Protein AF-A0A6A8ESD0-F1 (afdb_monomer)

Mean predicted aligned error: 12.16 Å

Organism: Klebsiella pneumoniae (NCBI:txid573)

pLDDT: mean 81.63, std 13.53, range [35.19, 96.75]

Solvent-accessible surface area (backbone atoms only — not comparable to full-atom values): 13652 Å² total; per-residue (Å²): 136,93,76,79,90,69,76,84,66,93,58,65,85,80,51,75,24,47,31,77,58,86,88,61,85,64,68,90,46,51,87,53,40,76,36,79,40,58,65,65,46,35,64,79,30,41,70,60,52,51,53,51,52,48,32,46,75,69,64,74,42,58,69,70,59,50,53,51,59,54,64,68,46,97,67,64,46,66,62,44,48,19,52,49,38,52,47,44,51,53,50,29,54,50,50,52,47,51,72,73,33,63,67,61,39,50,52,36,51,52,56,48,49,53,53,53,35,48,50,48,42,39,36,57,70,38,56,67,70,86,50,52,87,86,66,100,47,70,71,68,46,52,55,51,49,51,51,48,49,51,53,43,50,50,50,33,51,51,38,47,54,51,49,51,53,50,53,52,51,41,49,75,72,66,53,89,77,57,68,72,60,62,72,67,63,65,47,54,73,56,90,90,56,85,80,73,83,88,81,80,86,78,69,55,69,58,47,75,72,72,44,78,78,82,80,79,78,82,79,83,72,84,83,126

InterPro domains:
  IPR002513 Tn3 transposase DDE domain [PF01526] (1-199)

Radius of gyration: 25.75 Å; Cα contacts (8 Å, |Δi|>4): 126; chains: 1; bounding box: 69×48×72 Å

Structure (mmCIF, N/CA/C/O backbone):
data_AF-A0A6A8ESD0-F1
#
_entry.id   AF-A0A6A8ESD0-F1
#
loop_
_atom_site.group_PDB
_atom_site.id
_atom_site.type_symbol
_atom_site.label_atom_id
_atom_site.label_alt_id
_atom_site.label_comp_id
_atom_site.label_asym_id
_atom_site.label_entity_id
_atom_site.label_seq_id
_atom_site.pdbx_PDB_ins_code
_atom_site.Cartn_x
_atom_site.Cartn_y
_atom_site.Cartn_z
_atom_site.occupancy
_atom_site.B_iso_or_equiv
_atom_site.auth_seq_id
_atom_site.auth_comp_id
_atom_site.auth_asym_id
_atom_site.auth_atom_id
_atom_site.pdbx_PDB_model_num
ATOM 1 N N . LEU A 1 1 ? 16.640 -5.866 -3.169 1.00 57.31 1 LEU A N 1
ATOM 2 C CA . LEU A 1 1 ? 16.089 -5.396 -1.874 1.00 57.31 1 LEU A CA 1
ATOM 3 C C . LEU A 1 1 ? 14.875 -6.212 -1.406 1.00 57.31 1 LEU A C 1
ATOM 5 O O . LEU A 1 1 ? 14.426 -5.968 -0.303 1.00 57.31 1 LEU A O 1
ATOM 9 N N . GLY A 1 2 ? 14.368 -7.188 -2.176 1.00 56.72 2 GLY A N 1
ATOM 10 C CA . GLY A 1 2 ? 13.305 -8.107 -1.726 1.00 56.72 2 GLY A CA 1
ATOM 11 C C . GLY A 1 2 ? 11.898 -7.500 -1.646 1.00 56.72 2 GLY A C 1
ATOM 12 O O . GLY A 1 2 ? 10.926 -8.236 -1.566 1.00 56.72 2 GLY A O 1
ATOM 13 N N . TYR A 1 3 ? 11.775 -6.175 -1.709 1.00 58.84 3 TYR A N 1
ATOM 14 C CA . TYR A 1 3 ? 10.493 -5.479 -1.695 1.00 58.84 3 TYR A CA 1
ATOM 15 C C . TYR A 1 3 ? 9.900 -5.372 -3.104 1.00 58.84 3 TYR A C 1
ATOM 17 O O . TYR A 1 3 ? 10.573 -4.908 -4.025 1.00 58.84 3 TYR A O 1
ATOM 25 N N . GLN A 1 4 ? 8.628 -5.747 -3.248 1.00 65.06 4 GLN A N 1
ATOM 26 C CA . GLN A 1 4 ? 7.837 -5.546 -4.460 1.00 65.06 4 GLN A CA 1
ATOM 27 C C . GLN A 1 4 ? 6.851 -4.397 -4.236 1.00 65.06 4 GLN A C 1
ATOM 29 O O . GLN A 1 4 ? 5.899 -4.510 -3.462 1.00 65.06 4 GLN A O 1
ATOM 34 N N . PHE A 1 5 ? 7.081 -3.273 -4.911 1.00 63.56 5 PHE A N 1
ATOM 35 C CA . PHE A 1 5 ? 6.170 -2.134 -4.867 1.00 63.56 5 PHE A CA 1
ATOM 36 C C . PHE A 1 5 ? 4.935 -2.423 -5.731 1.00 63.56 5 PHE A C 1
ATOM 38 O O . PHE A 1 5 ? 5.079 -2.712 -6.914 1.00 63.56 5 PHE A O 1
ATOM 45 N N . SER A 1 6 ? 3.739 -2.367 -5.135 1.00 69.00 6 SER A N 1
ATOM 46 C CA . SER A 1 6 ? 2.480 -2.766 -5.788 1.00 69.00 6 SER A CA 1
ATOM 47 C C . SER A 1 6 ? 1.379 -1.702 -5.597 1.00 69.00 6 SER A C 1
ATOM 49 O O . SER A 1 6 ? 0.464 -1.911 -4.800 1.00 69.00 6 SER A O 1
ATOM 51 N N . PRO A 1 7 ? 1.482 -0.522 -6.239 1.00 68.00 7 PRO A N 1
ATOM 52 C CA . PRO A 1 7 ? 0.574 0.608 -6.011 1.00 68.00 7 PRO A CA 1
ATOM 53 C C . PRO A 1 7 ? -0.749 0.467 -6.776 1.00 68.00 7 PRO A C 1
ATOM 55 O O . PRO A 1 7 ? -0.740 0.088 -7.938 1.00 68.00 7 PRO A O 1
ATOM 58 N N . ARG A 1 8 ? -1.892 0.881 -6.209 1.00 70.19 8 ARG A N 1
ATOM 59 C CA . ARG A 1 8 ? -3.124 0.998 -7.016 1.00 70.19 8 ARG A CA 1
ATOM 60 C C . ARG A 1 8 ? -2.903 1.999 -8.151 1.00 70.19 8 ARG A C 1
ATOM 62 O O . ARG A 1 8 ? -2.553 3.153 -7.910 1.00 70.19 8 ARG A O 1
ATOM 69 N N . LEU A 1 9 ? -3.179 1.572 -9.377 1.00 67.44 9 LEU A N 1
ATOM 70 C CA . LEU A 1 9 ? -3.207 2.453 -10.535 1.00 67.44 9 LEU A CA 1
ATOM 71 C C . LEU A 1 9 ? -4.584 3.107 -10.622 1.00 67.44 9 LEU A C 1
ATOM 73 O O . LEU A 1 9 ? -5.590 2.421 -10.780 1.00 67.44 9 LEU A O 1
ATOM 77 N N . ALA A 1 10 ? -4.629 4.433 -10.485 1.00 58.28 10 ALA A N 1
ATOM 78 C CA . ALA A 1 10 ? -5.855 5.202 -10.703 1.00 58.28 10 ALA A CA 1
ATOM 79 C C . ALA A 1 10 ? -6.304 5.145 -12.174 1.00 58.28 10 ALA A C 1
ATOM 81 O O . ALA A 1 10 ? -7.498 5.173 -12.447 1.00 58.28 10 ALA A O 1
ATOM 82 N N . ASP A 1 11 ? -5.345 5.006 -13.095 1.00 65.06 11 ASP A N 1
ATOM 83 C CA . ASP A 1 11 ? -5.580 4.895 -14.531 1.00 65.06 11 ASP A CA 1
ATOM 84 C C . ASP A 1 11 ? -4.667 3.817 -15.142 1.00 65.06 11 ASP A C 1
ATOM 86 O O . ASP A 1 11 ? -3.570 4.070 -15.654 1.00 65.06 11 ASP A O 1
ATOM 90 N N . ALA A 1 12 ? -5.093 2.560 -15.010 1.00 65.19 12 ALA A N 1
ATOM 91 C CA . ALA A 1 12 ? -4.411 1.439 -15.652 1.00 65.19 12 ALA A CA 1
ATOM 92 C C . ALA A 1 12 ? -4.576 1.474 -17.185 1.00 65.19 12 ALA A C 1
ATOM 94 O O . ALA A 1 12 ? -3.690 1.003 -17.893 1.00 65.19 12 ALA A O 1
ATOM 95 N N . GLY A 1 13 ? -5.660 2.074 -17.695 1.00 66.25 13 GLY A N 1
ATOM 96 C CA . GLY A 1 13 ? -5.972 2.141 -19.126 1.00 66.25 13 GLY A CA 1
ATOM 97 C C . GLY A 1 13 ? -5.061 3.086 -19.912 1.00 66.25 13 GLY A C 1
ATOM 98 O O . GLY A 1 13 ? -4.708 2.788 -21.049 1.00 66.25 13 GLY A O 1
ATOM 99 N N . ALA A 1 14 ? -4.606 4.183 -19.301 1.00 73.00 14 ALA A N 1
ATOM 100 C CA . ALA A 1 14 ? -3.629 5.094 -19.906 1.00 73.00 14 ALA A CA 1
ATOM 101 C C . ALA A 1 14 ? -2.164 4.640 -19.741 1.00 73.00 14 ALA A C 1
ATOM 103 O O . ALA A 1 14 ? -1.236 5.335 -20.170 1.00 73.00 14 ALA A O 1
ATOM 104 N N . SER A 1 15 ? -1.913 3.500 -19.089 1.00 79.12 15 SER A N 1
ATOM 105 C CA . SER A 1 15 ? -0.551 3.049 -18.809 1.00 79.12 15 SER A CA 1
ATOM 106 C C . SER A 1 15 ? 0.121 2.426 -20.036 1.00 79.1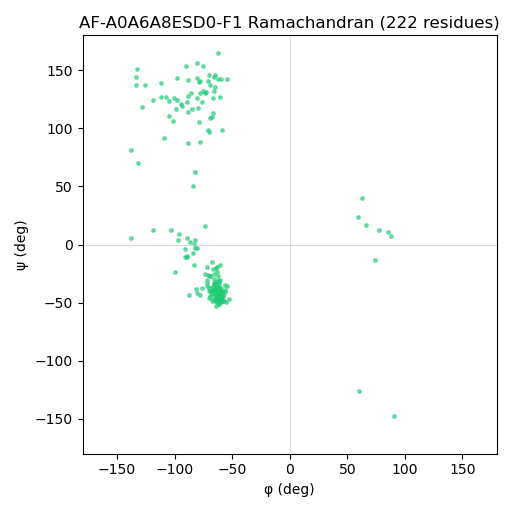2 15 SER A C 1
ATOM 108 O O . SER A 1 15 ? -0.408 1.530 -20.679 1.00 79.12 15 SER A O 1
ATOM 110 N N . VAL A 1 16 ? 1.340 2.884 -20.331 1.00 83.44 16 VAL A N 1
ATOM 111 C CA . VAL A 1 16 ? 2.160 2.366 -21.437 1.00 83.44 16 VAL A CA 1
ATOM 112 C C . VAL A 1 16 ? 2.870 1.073 -21.031 1.00 83.44 16 VAL A C 1
ATOM 114 O O . VAL A 1 16 ? 3.616 1.071 -20.043 1.00 83.44 16 VAL A O 1
ATOM 117 N N . PHE A 1 17 ? 2.688 0.021 -21.831 1.00 89.62 17 PHE A N 1
ATOM 118 C CA . PHE A 1 17 ? 3.466 -1.218 -2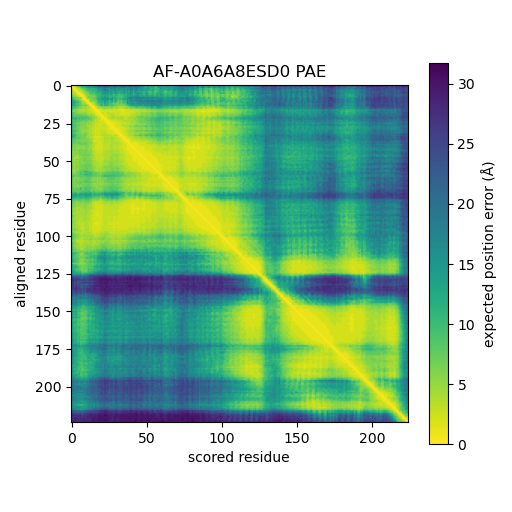1.775 1.00 89.62 17 PHE A CA 1
ATOM 119 C C . PHE A 1 17 ? 4.706 -1.093 -22.661 1.00 89.62 17 PHE A C 1
ATOM 121 O O . PHE A 1 17 ? 4.651 -0.491 -23.738 1.00 89.62 17 PHE A O 1
ATOM 128 N N . TRP A 1 18 ? 5.828 -1.640 -22.197 1.00 92.06 18 TRP A N 1
ATOM 129 C CA . TRP A 1 18 ? 7.123 -1.503 -22.855 1.00 92.06 18 TRP A CA 1
ATOM 130 C C . TRP A 1 18 ? 7.589 -2.839 -23.422 1.00 92.06 18 TRP A C 1
ATOM 132 O O . TRP A 1 18 ? 7.664 -3.833 -22.702 1.00 92.06 18 TRP A O 1
ATOM 142 N N . ARG A 1 19 ? 7.934 -2.845 -24.708 1.00 91.31 19 ARG A N 1
ATOM 143 C CA . ARG A 1 19 ? 8.512 -3.991 -25.410 1.00 91.31 19 ARG A CA 1
ATOM 144 C C . ARG A 1 19 ? 9.999 -4.120 -25.090 1.00 91.31 19 ARG A C 1
ATOM 146 O O . ARG A 1 19 ? 10.705 -3.110 -25.015 1.00 91.31 19 ARG A O 1
ATOM 153 N N . MET A 1 20 ? 10.457 -5.355 -24.903 1.00 88.06 20 MET A N 1
ATOM 154 C CA . MET A 1 20 ? 11.876 -5.697 -24.720 1.00 88.06 20 MET A CA 1
ATOM 155 C C . MET A 1 20 ? 12.565 -5.936 -26.059 1.00 88.06 20 MET A C 1
ATOM 157 O O . MET A 1 20 ? 13.667 -5.454 -26.293 1.00 88.06 20 MET A O 1
ATOM 161 N N . ASP A 1 21 ? 11.877 -6.665 -26.929 1.00 86.44 21 ASP A N 1
ATOM 162 C CA . ASP A 1 21 ? 12.230 -6.867 -28.325 1.00 86.44 21 ASP A CA 1
ATOM 163 C C . ASP A 1 21 ? 11.255 -6.081 -29.209 1.00 86.44 21 ASP A C 1
ATOM 165 O O . ASP A 1 21 ? 10.034 -6.186 -29.046 1.00 86.44 21 ASP A O 1
ATOM 169 N N . HIS A 1 22 ? 11.803 -5.260 -30.100 1.00 80.75 22 HIS A N 1
ATOM 170 C CA . HIS A 1 22 ? 11.038 -4.459 -31.044 1.00 80.75 22 HIS A CA 1
ATOM 171 C C . HIS A 1 22 ? 10.385 -5.321 -32.125 1.00 80.75 22 HIS A C 1
ATOM 173 O O . HIS A 1 22 ? 9.231 -5.074 -32.470 1.00 80.75 22 HIS A O 1
ATOM 179 N N . ASP A 1 23 ? 11.103 -6.327 -32.617 1.00 86.88 23 ASP A N 1
ATOM 180 C CA . ASP A 1 23 ? 10.733 -7.077 -33.817 1.00 86.88 23 ASP A CA 1
ATOM 181 C C . ASP A 1 23 ? 9.867 -8.302 -33.489 1.00 86.88 23 ASP A C 1
ATOM 183 O O . ASP A 1 23 ? 9.272 -8.911 -34.377 1.00 86.88 23 ASP A O 1
ATOM 187 N N . ALA A 1 24 ? 9.747 -8.643 -32.204 1.00 89.19 24 ALA A N 1
ATOM 188 C CA . ALA A 1 24 ? 8.887 -9.723 -31.745 1.00 89.19 24 ALA A CA 1
ATOM 189 C C . ALA A 1 24 ? 7.391 -9.382 -31.876 1.00 89.19 24 ALA A C 1
ATOM 191 O O . ALA A 1 24 ? 6.950 -8.245 -31.662 1.00 89.19 24 ALA A O 1
ATOM 192 N N . ASP A 1 25 ? 6.587 -10.403 -32.164 1.00 89.62 25 ASP A N 1
ATOM 193 C CA . ASP A 1 25 ? 5.130 -10.335 -32.102 1.00 89.62 25 ASP A CA 1
ATOM 194 C C . ASP A 1 25 ? 4.646 -10.709 -30.690 1.00 89.62 25 ASP A C 1
ATOM 196 O O . ASP A 1 25 ? 4.942 -11.794 -30.193 1.00 89.62 25 ASP A O 1
ATOM 200 N N . TYR A 1 26 ? 3.908 -9.806 -30.035 1.00 87.88 26 TYR A N 1
ATOM 201 C CA . TYR A 1 26 ? 3.336 -10.012 -28.696 1.00 87.88 26 TYR A CA 1
ATOM 202 C C . TYR A 1 26 ? 1.830 -10.329 -28.777 1.00 87.88 26 TYR A C 1
ATOM 204 O O . TYR A 1 26 ? 1.120 -10.283 -27.767 1.00 87.88 26 TYR A O 1
ATOM 212 N N . GLY A 1 27 ? 1.321 -10.632 -29.976 1.00 90.81 27 GLY A N 1
ATOM 213 C CA . GLY A 1 27 ? -0.062 -11.009 -30.234 1.00 90.81 27 GLY A CA 1
ATOM 214 C C . GLY A 1 27 ? -1.049 -9.918 -29.822 1.00 90.81 27 GLY A C 1
ATOM 215 O O . GLY A 1 27 ? -0.924 -8.755 -30.204 1.00 90.81 27 GLY A O 1
ATOM 216 N N . VAL A 1 28 ? -2.027 -10.286 -28.993 1.00 88.75 28 VAL A N 1
ATOM 217 C CA . VAL A 1 28 ? -3.085 -9.376 -28.514 1.00 88.75 28 VAL A CA 1
ATOM 218 C C . VAL A 1 28 ? -2.555 -8.173 -27.722 1.00 88.75 28 VAL A C 1
ATOM 220 O O . VAL A 1 28 ? -3.260 -7.182 -27.561 1.00 88.75 28 VAL A O 1
ATOM 223 N N . LEU A 1 29 ? -1.312 -8.230 -27.232 1.00 87.44 29 LEU A N 1
ATOM 224 C CA . LEU A 1 29 ? -0.699 -7.143 -26.468 1.00 87.44 29 LEU A CA 1
ATOM 225 C C . LEU A 1 29 ? -0.072 -6.060 -27.360 1.00 87.44 29 LEU A C 1
ATOM 227 O O . LEU A 1 29 ? 0.346 -5.022 -26.845 1.00 87.44 29 LEU A O 1
ATOM 231 N N . ASN A 1 30 ? -0.011 -6.262 -28.680 1.00 88.12 30 ASN A N 1
ATOM 232 C CA . ASN A 1 30 ? 0.597 -5.307 -29.609 1.00 88.12 30 ASN A CA 1
ATOM 233 C C . ASN A 1 30 ? -0.030 -3.906 -29.516 1.00 88.12 30 ASN A C 1
ATOM 235 O O . ASN A 1 30 ? 0.698 -2.914 -29.515 1.00 88.12 30 ASN A O 1
ATOM 239 N N . ASP A 1 31 ? -1.349 -3.822 -29.337 1.00 86.44 31 ASP A N 1
ATOM 240 C CA . ASP A 1 31 ? -2.084 -2.549 -29.309 1.00 86.44 31 ASP A CA 1
ATOM 241 C C . ASP A 1 31 ? -1.809 -1.706 -28.048 1.00 86.44 31 ASP A C 1
ATOM 243 O O . ASP A 1 31 ? -1.923 -0.468 -28.061 1.00 86.44 31 ASP A O 1
ATOM 247 N N . ILE A 1 32 ? -1.428 -2.368 -26.950 1.00 85.88 32 ILE A N 1
ATOM 248 C CA . ILE A 1 32 ? -1.146 -1.736 -25.652 1.00 85.88 32 ILE A CA 1
ATOM 249 C C . ILE A 1 32 ? 0.361 -1.544 -25.405 1.00 85.88 32 ILE A C 1
ATOM 251 O O . ILE A 1 32 ? 0.765 -0.634 -24.672 1.00 85.88 32 ILE A O 1
ATOM 255 N N . ALA A 1 33 ? 1.211 -2.344 -26.057 1.00 88.38 33 ALA A N 1
ATOM 256 C CA . ALA A 1 33 ? 2.672 -2.317 -25.961 1.00 88.38 33 ALA A CA 1
ATOM 257 C C . ALA A 1 33 ? 3.311 -1.250 -26.864 1.00 88.38 33 ALA A C 1
ATOM 259 O O . ALA A 1 33 ? 4.087 -1.545 -27.770 1.00 88.38 33 ALA A O 1
ATOM 260 N N . ARG A 1 34 ? 2.982 0.018 -26.592 1.00 86.19 34 ARG A N 1
ATOM 261 C CA . ARG A 1 34 ? 3.404 1.183 -27.395 1.00 86.19 34 ARG A CA 1
ATOM 262 C C . ARG A 1 34 ? 4.806 1.705 -27.063 1.00 86.19 34 ARG A C 1
ATOM 264 O O . ARG A 1 34 ? 5.364 2.489 -27.824 1.00 86.19 34 ARG A O 1
ATOM 271 N N . GLY A 1 35 ? 5.355 1.339 -25.905 1.00 88.75 35 GLY A N 1
ATOM 272 C CA . GLY A 1 35 ? 6.679 1.768 -25.459 1.00 88.75 35 GLY A CA 1
ATOM 273 C C . GLY A 1 35 ? 7.786 0.816 -25.909 1.00 88.75 35 GLY A C 1
ATOM 274 O O . GLY A 1 35 ? 7.560 -0.381 -26.065 1.00 88.75 35 GLY A O 1
ATOM 275 N N . GLN A 1 36 ? 9.007 1.333 -26.040 1.00 89.06 36 GLN A N 1
ATOM 276 C CA . GLN A 1 36 ? 10.208 0.537 -26.315 1.00 89.06 36 GLN A CA 1
ATOM 277 C C . GLN A 1 36 ? 11.213 0.696 -25.175 1.00 89.06 36 GLN A C 1
ATOM 279 O O . GLN A 1 36 ? 11.574 1.820 -24.812 1.00 89.06 36 GLN A O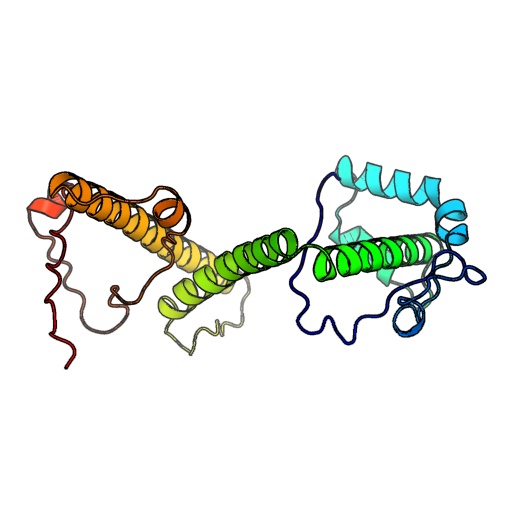 1
ATOM 284 N N . SER A 1 37 ? 11.623 -0.421 -24.581 1.00 90.06 37 SER A N 1
ATOM 285 C CA . SER A 1 37 ? 12.707 -0.451 -23.599 1.00 90.06 37 SER A CA 1
ATOM 286 C C . SER A 1 37 ? 14.007 -0.868 -24.277 1.00 90.06 37 SER A C 1
ATOM 288 O O . SER A 1 37 ? 13.996 -1.685 -25.192 1.00 90.06 37 SER A O 1
ATOM 290 N N . ASP A 1 38 ? 15.127 -0.285 -23.850 1.00 91.12 38 ASP A N 1
ATOM 291 C CA . ASP A 1 38 ? 16.448 -0.627 -24.386 1.00 91.12 38 ASP A CA 1
ATOM 292 C C . ASP A 1 38 ? 17.272 -1.391 -23.339 1.00 91.12 38 ASP A C 1
ATOM 294 O O . ASP A 1 38 ? 17.975 -0.770 -22.528 1.00 91.12 38 ASP A O 1
ATOM 298 N N . PRO A 1 39 ? 17.222 -2.736 -23.331 1.00 89.56 39 PRO A N 1
ATOM 299 C CA . PRO A 1 39 ? 17.931 -3.535 -22.336 1.00 89.56 39 PRO A CA 1
ATOM 300 C C . PRO A 1 39 ? 19.452 -3.372 -22.415 1.00 89.56 39 PRO A C 1
ATOM 302 O O . PRO A 1 39 ? 20.144 -3.605 -21.423 1.00 89.56 39 PRO A O 1
ATOM 305 N N . ARG A 1 40 ? 20.001 -2.897 -23.541 1.00 93.06 40 ARG A N 1
ATOM 306 C CA . ARG A 1 40 ? 21.447 -2.664 -23.682 1.00 93.06 40 ARG A CA 1
ATOM 307 C C . ARG A 1 40 ? 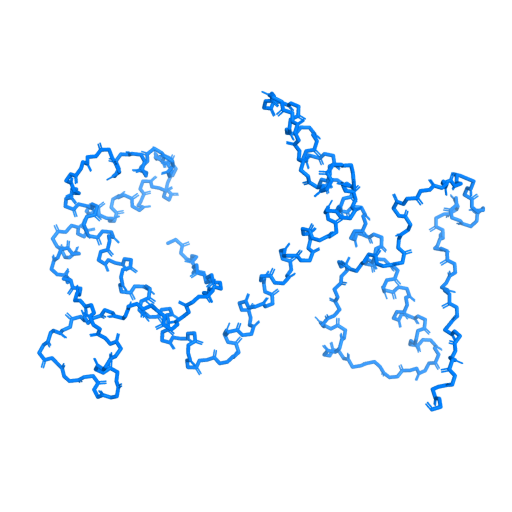21.955 -1.625 -22.688 1.00 93.06 40 ARG A C 1
ATOM 309 O O . ARG A 1 40 ? 23.056 -1.776 -22.170 1.00 93.06 40 ARG A O 1
ATOM 316 N N . LYS A 1 41 ? 21.150 -0.610 -22.356 1.00 92.94 41 LYS A N 1
ATOM 317 C CA . LYS A 1 41 ? 21.517 0.397 -21.343 1.00 92.94 41 LYS A CA 1
ATOM 318 C C . LYS A 1 41 ? 21.652 -0.213 -19.950 1.00 92.94 41 LYS A C 1
ATOM 320 O O . LYS A 1 41 ? 22.502 0.223 -19.182 1.00 92.94 41 LYS A O 1
ATOM 325 N N . ILE A 1 42 ? 20.843 -1.229 -19.647 1.00 94.00 42 ILE A N 1
ATOM 326 C CA . ILE A 1 42 ? 20.914 -1.981 -18.390 1.00 94.00 42 ILE A CA 1
ATOM 327 C C . ILE A 1 42 ? 22.220 -2.769 -18.349 1.00 94.00 42 ILE A C 1
ATOM 329 O O . ILE A 1 42 ? 22.959 -2.667 -17.376 1.00 94.00 42 ILE A O 1
ATOM 333 N N . VAL A 1 43 ? 22.536 -3.492 -19.426 1.00 95.62 43 VAL A N 1
ATOM 334 C CA . VAL A 1 43 ? 23.774 -4.280 -19.533 1.00 95.62 43 VAL A CA 1
ATOM 335 C C . VAL A 1 43 ? 25.011 -3.386 -19.404 1.00 95.62 43 VAL A C 1
ATOM 337 O O . VAL A 1 43 ? 25.902 -3.682 -18.615 1.00 95.62 43 VAL A O 1
ATOM 340 N N . LEU A 1 44 ? 25.039 -2.251 -20.109 1.00 96.56 44 LEU A N 1
ATOM 341 C CA . LEU A 1 44 ? 26.163 -1.305 -20.094 1.00 96.56 44 LEU A CA 1
ATOM 342 C C . LEU A 1 44 ? 26.430 -0.668 -18.722 1.00 96.56 44 LEU A C 1
ATOM 344 O O . LEU A 1 44 ? 27.530 -0.176 -18.488 1.00 96.56 44 LEU A O 1
ATOM 348 N N . GLN A 1 45 ? 25.432 -0.614 -17.840 1.00 96.75 45 GLN A N 1
ATOM 349 C CA . GLN A 1 45 ? 25.529 0.033 -16.526 1.00 96.75 45 GLN A CA 1
ATOM 350 C C . GLN A 1 45 ? 25.299 -0.947 -15.373 1.00 96.75 45 GLN A C 1
ATOM 352 O O . GLN A 1 45 ? 25.140 -0.519 -14.229 1.00 96.75 45 GLN A O 1
ATOM 357 N N . TRP A 1 46 ? 25.295 -2.252 -15.656 1.00 95.50 46 TRP A N 1
ATOM 358 C CA . TRP A 1 46 ? 24.938 -3.288 -14.693 1.00 95.50 46 TRP A CA 1
ATOM 359 C C . TRP A 1 46 ? 25.780 -3.207 -13.419 1.00 95.50 46 TRP A C 1
ATOM 361 O O . TRP A 1 46 ? 25.237 -3.134 -12.316 1.00 95.50 46 TRP A O 1
ATOM 371 N N . ASP A 1 47 ? 27.100 -3.118 -13.570 1.00 96.62 47 ASP A N 1
ATOM 372 C CA . ASP A 1 47 ? 28.025 -3.040 -12.439 1.00 96.62 47 ASP A CA 1
ATOM 373 C C . ASP A 1 47 ? 27.756 -1.817 -11.558 1.00 96.62 47 ASP A C 1
ATOM 375 O O . ASP A 1 47 ? 27.755 -1.914 -10.329 1.00 96.62 47 ASP A O 1
ATOM 379 N N . GLU A 1 48 ? 27.467 -0.668 -12.168 1.00 94.50 48 GLU A N 1
ATOM 380 C CA . GLU A 1 48 ? 27.200 0.571 -11.440 1.00 94.50 48 GLU A CA 1
ATOM 381 C C . GLU A 1 48 ? 25.841 0.531 -10.728 1.00 94.50 48 GLU A C 1
ATOM 383 O O . GLU A 1 48 ? 25.705 0.995 -9.591 1.00 94.50 48 GLU A O 1
ATOM 388 N N . MET A 1 49 ? 24.844 -0.113 -11.339 1.00 94.69 49 MET A N 1
ATOM 389 C CA . MET A 1 49 ? 23.557 -0.385 -10.700 1.00 94.69 49 MET A CA 1
ATOM 390 C C . MET A 1 49 ? 23.716 -1.296 -9.479 1.00 94.69 49 MET A C 1
ATOM 392 O O . MET A 1 49 ? 23.157 -1.002 -8.418 1.00 94.69 49 MET A O 1
ATOM 396 N N . ILE A 1 50 ? 24.508 -2.367 -9.586 1.00 94.94 50 ILE A N 1
ATOM 397 C CA . ILE A 1 50 ? 24.777 -3.283 -8.470 1.00 94.94 50 ILE A CA 1
ATOM 398 C C . ILE A 1 50 ? 25.574 -2.588 -7.360 1.00 94.94 50 ILE A C 1
ATOM 400 O O . ILE A 1 50 ? 25.218 -2.723 -6.187 1.00 94.94 50 ILE A O 1
ATOM 404 N N . ARG A 1 51 ? 26.591 -1.783 -7.691 1.00 94.38 51 ARG A N 1
ATOM 405 C CA . ARG A 1 51 ? 27.341 -0.973 -6.709 1.00 94.38 51 ARG A CA 1
ATOM 406 C C . ARG A 1 51 ? 26.450 0.025 -5.982 1.00 94.38 51 ARG A C 1
ATOM 408 O O . ARG A 1 51 ? 26.548 0.163 -4.759 1.00 94.38 51 ARG A O 1
ATOM 415 N N . THR A 1 52 ? 25.549 0.679 -6.711 1.00 93.12 52 THR A N 1
ATOM 416 C CA . THR A 1 52 ? 24.571 1.607 -6.137 1.00 93.12 52 THR A CA 1
ATOM 417 C C . THR A 1 52 ? 23.625 0.870 -5.189 1.00 93.12 52 THR A C 1
ATOM 419 O O . THR A 1 52 ? 23.441 1.284 -4.044 1.00 93.12 52 THR A O 1
ATOM 422 N N . ALA A 1 53 ? 23.081 -0.272 -5.615 1.00 91.69 53 ALA A N 1
ATOM 423 C CA . ALA A 1 53 ? 22.214 -1.102 -4.783 1.00 91.69 53 ALA A CA 1
ATOM 424 C C . ALA A 1 53 ? 22.934 -1.629 -3.529 1.00 91.69 53 ALA A C 1
ATOM 426 O O . ALA A 1 53 ? 22.351 -1.638 -2.444 1.00 91.69 53 ALA A O 1
ATOM 427 N N . GLY A 1 54 ? 24.203 -2.026 -3.657 1.00 93.88 54 GLY A N 1
ATOM 428 C CA . GLY A 1 54 ? 25.058 -2.437 -2.545 1.00 93.88 54 GLY A CA 1
ATOM 429 C C . GLY A 1 54 ? 25.297 -1.301 -1.552 1.00 93.88 54 GLY A C 1
ATOM 430 O O . GLY A 1 54 ? 25.093 -1.483 -0.354 1.00 93.88 54 GLY A O 1
ATOM 431 N N . SER A 1 55 ? 25.634 -0.108 -2.045 1.00 93.75 55 SER A N 1
ATOM 432 C CA . SER A 1 55 ? 25.824 1.095 -1.222 1.00 93.75 55 SER A CA 1
ATOM 433 C C . SER A 1 55 ? 24.566 1.470 -0.440 1.00 93.75 55 SER A C 1
ATOM 435 O O . SER A 1 55 ? 24.657 1.787 0.746 1.00 93.75 55 SER A O 1
ATOM 437 N N . LEU A 1 56 ? 23.390 1.380 -1.071 1.00 91.88 56 LEU A N 1
ATOM 438 C CA . LEU A 1 56 ? 22.102 1.582 -0.403 1.00 91.88 56 LEU A CA 1
ATOM 439 C C . LEU A 1 56 ? 21.841 0.507 0.657 1.00 91.88 56 LEU A C 1
ATOM 441 O O . LEU A 1 56 ? 21.494 0.829 1.790 1.00 91.88 56 LEU A O 1
ATOM 445 N N . LYS A 1 57 ? 22.030 -0.772 0.310 1.00 89.81 57 LYS A N 1
ATOM 446 C CA . LYS A 1 57 ? 21.778 -1.901 1.221 1.00 89.81 57 LYS A CA 1
ATOM 447 C C . LYS A 1 57 ? 22.698 -1.873 2.446 1.00 89.81 57 LYS A C 1
ATOM 449 O O . LYS A 1 57 ? 22.271 -2.256 3.527 1.00 89.81 57 LYS A O 1
ATOM 454 N N . LEU A 1 58 ? 23.937 -1.414 2.278 1.00 92.69 58 LEU A N 1
ATOM 455 C CA . LEU A 1 58 ? 24.931 -1.270 3.346 1.00 92.69 58 LEU A CA 1
ATOM 456 C C . LEU A 1 58 ? 24.831 0.071 4.095 1.00 92.69 58 LEU A C 1
ATOM 458 O O . LEU A 1 58 ? 25.671 0.346 4.950 1.00 92.69 58 LEU A O 1
ATOM 462 N N . GLY A 1 59 ? 23.859 0.927 3.760 1.00 90.31 59 GLY A N 1
ATOM 463 C CA . GLY A 1 59 ? 23.664 2.227 4.407 1.00 90.31 59 GLY A CA 1
ATOM 464 C C . GLY A 1 59 ? 24.793 3.235 4.164 1.00 90.31 59 GLY A C 1
ATOM 465 O O . GLY A 1 59 ? 24.905 4.216 4.892 1.00 90.31 59 GLY A O 1
ATOM 466 N N . LYS A 1 60 ? 25.642 3.014 3.152 1.00 91.62 60 LYS A N 1
ATOM 467 C CA . LYS A 1 60 ? 26.756 3.914 2.801 1.00 91.62 60 LYS A CA 1
ATOM 468 C C . LYS A 1 60 ? 26.279 5.197 2.127 1.00 91.62 60 LYS A C 1
ATOM 470 O O . LYS A 1 60 ? 26.958 6.214 2.202 1.00 91.62 60 LYS A O 1
ATOM 475 N N . VAL A 1 61 ? 25.113 5.149 1.481 1.00 90.38 61 VAL A N 1
ATOM 476 C CA . VAL A 1 61 ? 24.463 6.297 0.839 1.00 90.38 61 VAL A CA 1
ATOM 477 C C . VAL A 1 61 ? 22.987 6.316 1.223 1.00 90.38 61 VAL A C 1
ATOM 479 O O . VAL A 1 61 ? 22.322 5.282 1.203 1.00 90.38 61 VAL A O 1
ATOM 482 N N . GLN A 1 62 ? 22.460 7.500 1.545 1.00 90.19 62 GLN A N 1
ATOM 483 C CA . GLN A 1 62 ? 21.024 7.690 1.753 1.00 90.19 62 GLN A CA 1
ATOM 484 C C . GLN A 1 62 ? 20.279 7.768 0.414 1.00 90.19 62 GLN A C 1
ATOM 486 O O . GLN A 1 62 ? 20.728 8.432 -0.523 1.00 90.19 62 GLN A O 1
ATOM 491 N N . VAL A 1 63 ? 19.089 7.162 0.348 1.00 87.56 63 VAL A N 1
ATOM 492 C CA . VAL A 1 63 ? 18.226 7.182 -0.850 1.00 87.56 63 VAL A CA 1
ATOM 493 C C . VAL A 1 63 ? 17.916 8.614 -1.300 1.00 87.56 63 VAL A C 1
ATOM 495 O O . VAL A 1 63 ? 17.967 8.906 -2.490 1.00 87.56 63 VAL A O 1
ATOM 498 N N . SER A 1 64 ? 17.656 9.526 -0.361 1.00 89.81 64 SER A N 1
ATOM 499 C CA . SER A 1 64 ? 17.362 10.939 -0.640 1.00 89.81 64 SER A CA 1
ATOM 500 C C . SER A 1 64 ? 18.494 11.639 -1.403 1.00 89.81 64 SER A C 1
ATOM 502 O O . SER A 1 64 ? 18.245 12.379 -2.356 1.00 89.81 64 SER A O 1
ATOM 504 N N . VAL A 1 65 ? 19.743 11.372 -1.014 1.00 89.94 65 VAL A N 1
ATOM 505 C CA . VAL A 1 65 ? 20.946 11.924 -1.649 1.00 89.94 65 VAL A CA 1
ATOM 506 C C . VAL A 1 65 ? 21.132 11.331 -3.040 1.00 89.94 65 VAL A C 1
ATOM 508 O O . VAL A 1 65 ? 21.384 12.071 -3.991 1.00 89.94 65 VAL A O 1
ATOM 511 N N . LEU A 1 66 ? 20.953 10.014 -3.178 1.00 89.69 66 LEU A N 1
ATOM 512 C CA . LEU A 1 66 ? 21.042 9.338 -4.468 1.00 89.69 66 LEU A CA 1
ATOM 513 C C . LEU A 1 66 ? 20.008 9.886 -5.459 1.00 89.69 66 LEU A C 1
ATOM 515 O O . LEU A 1 66 ? 20.375 10.261 -6.567 1.00 89.69 66 LEU A O 1
ATOM 519 N N . VAL A 1 67 ? 18.739 9.993 -5.057 1.00 89.12 67 VAL A N 1
ATOM 520 C CA . VAL A 1 67 ? 17.666 10.532 -5.909 1.00 89.12 67 VAL A CA 1
ATOM 521 C C . VAL A 1 67 ? 17.985 11.962 -6.340 1.00 89.12 67 VAL A C 1
ATOM 523 O O . VAL A 1 67 ? 17.890 12.281 -7.523 1.00 89.12 67 VAL A O 1
ATOM 526 N N . ARG A 1 68 ? 18.444 12.813 -5.413 1.00 88.00 68 ARG A N 1
ATOM 527 C CA . ARG A 1 68 ? 18.855 14.185 -5.740 1.00 88.00 68 ARG A CA 1
ATOM 528 C C . ARG A 1 68 ? 20.009 14.215 -6.743 1.00 88.00 68 ARG A C 1
ATOM 530 O O . ARG A 1 68 ? 20.010 15.062 -7.626 1.00 88.00 68 ARG A O 1
ATOM 537 N N . SER A 1 69 ? 20.970 13.302 -6.617 1.00 87.75 69 SER A N 1
ATOM 538 C CA . SER A 1 69 ? 22.095 13.177 -7.549 1.00 87.75 69 SER A CA 1
ATOM 539 C C . SER A 1 69 ? 21.636 12.737 -8.944 1.00 87.75 69 SER A C 1
ATOM 541 O O . SER A 1 69 ? 21.993 13.368 -9.937 1.00 87.75 69 SER A O 1
ATOM 543 N N . LEU A 1 70 ? 20.779 11.712 -9.024 1.00 87.44 70 LEU A N 1
ATOM 544 C CA . LEU A 1 70 ? 20.250 11.182 -10.286 1.00 87.44 70 LEU A CA 1
ATOM 545 C C . LEU A 1 70 ? 19.395 12.204 -11.051 1.00 87.44 70 LEU A C 1
ATOM 547 O O . LEU A 1 70 ? 19.379 12.169 -12.281 1.00 87.44 70 LEU A O 1
ATOM 551 N N . LEU A 1 71 ? 18.710 13.097 -10.328 1.00 85.69 71 LEU A N 1
ATOM 552 C CA . LEU A 1 71 ? 17.830 14.139 -10.869 1.00 85.69 71 LEU A CA 1
ATOM 553 C C . LEU A 1 71 ? 18.504 15.517 -11.003 1.00 85.69 71 LEU A C 1
ATOM 555 O O . LEU A 1 71 ? 17.843 16.486 -11.360 1.00 85.69 71 LEU A O 1
ATOM 559 N N . LYS A 1 72 ? 19.805 15.636 -10.705 1.00 85.75 72 LYS A N 1
ATOM 560 C CA . LYS A 1 72 ? 20.516 16.928 -10.700 1.00 85.75 72 LYS A CA 1
ATOM 561 C C . LYS A 1 72 ? 20.692 17.537 -12.098 1.00 85.75 72 LYS A C 1
ATOM 563 O O . LYS A 1 72 ? 20.855 18.747 -12.215 1.00 85.75 72 LYS A O 1
ATOM 568 N N . SER A 1 73 ? 20.733 16.706 -13.135 1.00 77.31 73 SER A N 1
ATOM 569 C CA . SER A 1 73 ? 21.057 17.102 -14.508 1.00 77.31 73 SER A CA 1
ATOM 570 C C . SER A 1 73 ? 19.833 16.988 -15.411 1.00 77.31 73 SER A C 1
ATOM 572 O O . SER A 1 73 ? 19.120 15.989 -15.352 1.00 77.31 73 SER A O 1
ATOM 574 N N . GLU A 1 74 ? 19.644 17.964 -16.304 1.00 77.31 74 GLU A N 1
ATOM 575 C CA . GLU A 1 74 ? 18.625 17.910 -17.365 1.00 77.31 74 GLU A CA 1
ATOM 576 C C . GLU A 1 74 ? 18.868 16.750 -18.343 1.00 77.31 74 GLU A C 1
ATOM 578 O O . GLU A 1 74 ? 17.934 16.214 -18.937 1.00 77.31 74 GLU A O 1
ATOM 583 N N . ARG A 1 75 ? 20.131 16.323 -18.489 1.00 84.75 75 ARG A N 1
ATOM 584 C CA . ARG A 1 75 ? 20.500 15.125 -19.249 1.00 84.75 75 ARG A CA 1
ATOM 585 C C . ARG A 1 75 ? 20.710 13.954 -18.289 1.00 84.75 75 ARG A C 1
ATOM 587 O O . ARG A 1 75 ? 21.645 14.020 -17.482 1.00 84.75 75 ARG A O 1
ATOM 594 N N . PRO A 1 76 ? 19.897 12.884 -18.368 1.00 85.94 76 PRO A N 1
ATOM 595 C CA . PRO A 1 76 ? 20.041 11.739 -17.481 1.00 85.94 76 PRO A CA 1
ATOM 596 C C . PRO A 1 76 ? 21.368 11.026 -17.752 1.00 85.94 76 PRO A C 1
ATOM 598 O O . PRO A 1 76 ? 21.699 10.734 -18.904 1.00 85.94 76 PRO A O 1
ATOM 601 N N . SER A 1 77 ? 22.113 10.739 -16.681 1.00 91.25 77 SER A N 1
ATOM 602 C CA . SER A 1 77 ? 23.355 9.959 -16.743 1.00 91.25 77 SER A CA 1
ATOM 603 C C . SER A 1 77 ? 23.092 8.533 -17.242 1.00 91.25 77 SER A C 1
ATOM 605 O O . SER A 1 77 ? 21.951 8.070 -17.219 1.00 91.25 77 SER A O 1
ATOM 607 N N . GLY A 1 78 ? 24.143 7.809 -17.647 1.00 92.31 78 GLY A N 1
ATOM 608 C CA . GLY A 1 78 ? 24.020 6.398 -18.041 1.00 92.31 78 GLY A CA 1
ATOM 609 C C . GLY A 1 78 ? 23.327 5.556 -16.965 1.00 92.31 78 GLY A C 1
ATOM 610 O O . GLY A 1 78 ? 22.362 4.854 -17.262 1.00 92.31 78 GLY A O 1
ATOM 611 N N . LEU A 1 79 ? 23.736 5.714 -15.702 1.00 92.38 79 LEU A N 1
ATOM 612 C CA . LEU A 1 79 ? 23.101 5.064 -14.555 1.00 92.38 79 LEU A CA 1
ATOM 613 C C . LEU A 1 79 ? 21.618 5.447 -14.418 1.00 92.38 79 LEU A C 1
ATOM 615 O O . LEU A 1 79 ? 20.776 4.568 -14.246 1.00 92.38 79 LEU A O 1
ATOM 619 N N . THR A 1 80 ? 21.275 6.737 -14.530 1.00 92.69 80 THR A N 1
ATOM 620 C CA . THR A 1 80 ? 19.874 7.192 -14.480 1.00 92.69 80 THR A CA 1
ATOM 621 C C . THR A 1 80 ? 19.051 6.553 -15.600 1.00 92.69 80 THR A C 1
ATOM 623 O O . THR A 1 80 ? 17.948 6.071 -15.351 1.00 92.69 80 THR A O 1
ATOM 626 N N . GLN A 1 81 ? 19.581 6.503 -16.824 1.00 93.25 81 GLN A N 1
ATOM 627 C CA . GLN A 1 81 ? 18.901 5.876 -17.958 1.00 93.25 81 GLN A CA 1
ATOM 628 C C . GLN A 1 81 ? 18.688 4.377 -17.731 1.00 93.25 81 GLN A C 1
ATOM 630 O O . GLN A 1 81 ? 17.582 3.890 -17.936 1.00 93.25 81 GLN A O 1
ATOM 635 N N . ALA A 1 82 ? 19.702 3.658 -17.250 1.00 94.25 82 ALA A N 1
ATOM 636 C CA . ALA A 1 82 ? 19.599 2.233 -16.955 1.00 94.25 82 ALA A CA 1
ATOM 637 C C . ALA A 1 82 ? 18.554 1.932 -15.864 1.00 94.25 82 ALA A C 1
ATOM 639 O O . ALA A 1 82 ? 17.744 1.016 -16.011 1.00 94.25 82 ALA A O 1
ATOM 640 N N . ILE A 1 83 ? 18.500 2.755 -14.809 1.00 92.19 83 ILE A N 1
ATOM 641 C CA . ILE A 1 83 ? 17.464 2.672 -13.768 1.00 92.19 83 ILE A CA 1
ATOM 642 C C . ILE A 1 83 ? 16.066 2.915 -14.361 1.00 92.19 83 ILE A C 1
ATOM 644 O O . ILE A 1 83 ? 15.124 2.205 -14.005 1.00 92.19 83 ILE A O 1
ATOM 648 N N . ILE A 1 84 ? 15.919 3.880 -15.278 1.00 91.31 84 ILE A N 1
ATOM 649 C CA . ILE A 1 84 ? 14.650 4.139 -15.978 1.00 91.31 84 ILE A CA 1
ATOM 650 C C . ILE A 1 84 ? 14.225 2.923 -16.812 1.00 91.31 84 ILE A C 1
ATOM 652 O O . ILE A 1 84 ? 13.061 2.534 -16.735 1.00 91.31 84 ILE A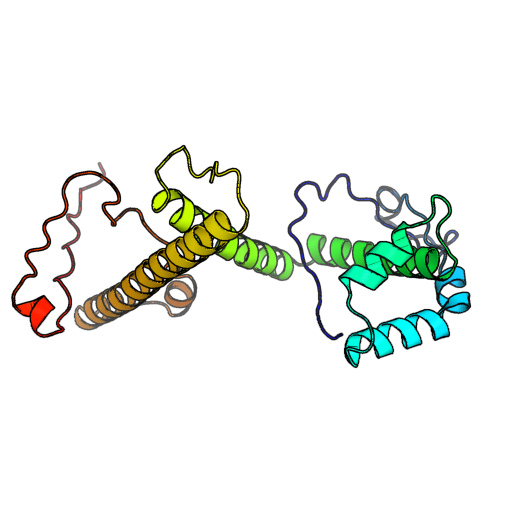 O 1
ATOM 656 N N . GLU A 1 85 ? 15.134 2.300 -17.571 1.00 93.56 85 GLU A N 1
ATOM 657 C CA . GLU A 1 85 ? 14.811 1.105 -18.369 1.00 93.56 85 GLU A CA 1
ATOM 658 C C . GLU A 1 85 ? 14.368 -0.067 -17.478 1.00 93.56 85 GLU A C 1
ATOM 660 O O . GLU A 1 85 ? 13.327 -0.671 -17.732 1.00 93.56 85 GLU A O 1
ATOM 665 N N . VAL A 1 86 ? 15.063 -0.328 -16.363 1.00 92.19 86 VAL A N 1
ATOM 666 C CA . VAL A 1 86 ? 14.611 -1.326 -15.373 1.00 92.19 86 VAL A CA 1
ATOM 667 C C . VAL A 1 86 ? 13.232 -0.970 -14.810 1.00 92.19 86 VAL A C 1
ATOM 669 O O . VAL A 1 86 ? 12.378 -1.843 -14.645 1.00 92.19 86 VAL A O 1
ATOM 672 N N . GLY A 1 87 ? 12.979 0.312 -14.541 1.00 89.75 87 GLY A N 1
ATOM 673 C CA . GLY A 1 87 ? 11.676 0.801 -14.094 1.00 89.75 87 GLY A CA 1
ATOM 674 C C . GLY A 1 87 ? 10.555 0.527 -15.100 1.00 89.75 87 GLY A C 1
ATOM 675 O O . GLY A 1 87 ? 9.468 0.115 -14.698 1.00 89.75 87 GLY A O 1
ATOM 676 N N . ARG A 1 88 ? 10.815 0.695 -16.401 1.00 91.81 88 ARG A N 1
ATOM 677 C CA . ARG A 1 88 ? 9.862 0.400 -17.488 1.00 91.81 88 ARG A CA 1
ATOM 678 C C . ARG A 1 88 ? 9.511 -1.083 -17.561 1.00 91.81 88 ARG A C 1
ATOM 680 O O . ARG A 1 88 ? 8.330 -1.419 -17.670 1.00 91.81 88 ARG A O 1
ATOM 687 N N . ILE A 1 89 ? 10.508 -1.958 -17.434 1.00 91.06 89 ILE A N 1
ATOM 688 C CA . ILE A 1 89 ? 10.314 -3.416 -17.422 1.00 91.06 89 ILE A CA 1
ATOM 689 C C . ILE A 1 89 ? 9.482 -3.823 -16.205 1.00 91.06 89 ILE A C 1
ATOM 691 O O . ILE A 1 89 ? 8.432 -4.444 -16.351 1.00 91.06 89 ILE A O 1
ATOM 695 N N . ASN A 1 90 ? 9.892 -3.397 -15.007 1.00 89.44 90 ASN A N 1
ATOM 696 C CA . ASN A 1 90 ? 9.172 -3.703 -13.770 1.00 89.44 90 ASN A CA 1
ATOM 697 C C . ASN A 1 90 ? 7.734 -3.17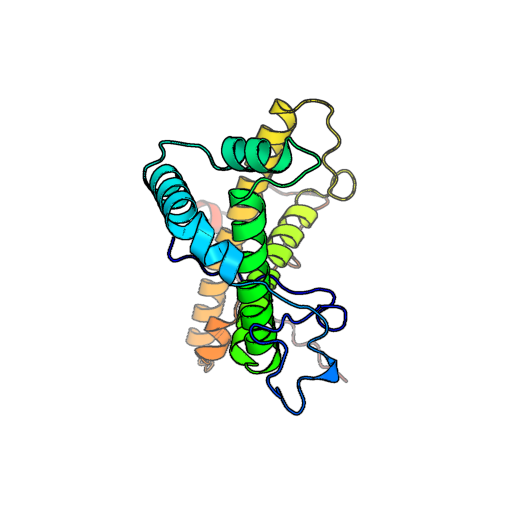3 -13.794 1.00 89.44 90 ASN A C 1
ATOM 699 O O . ASN A 1 90 ? 6.822 -3.869 -13.358 1.00 89.44 90 ASN A O 1
ATOM 703 N N . LYS A 1 91 ? 7.514 -1.966 -14.334 1.00 87.81 91 LYS A N 1
ATOM 704 C CA . LYS A 1 91 ? 6.171 -1.398 -14.512 1.00 87.81 91 LYS A CA 1
ATOM 705 C C . LYS A 1 91 ? 5.320 -2.254 -15.452 1.00 87.81 91 LYS A C 1
ATOM 707 O O . LYS A 1 91 ? 4.157 -2.490 -15.147 1.00 87.81 91 LYS A O 1
ATOM 712 N N . THR A 1 92 ? 5.886 -2.717 -16.564 1.00 90.31 92 THR A N 1
ATOM 713 C CA . THR A 1 92 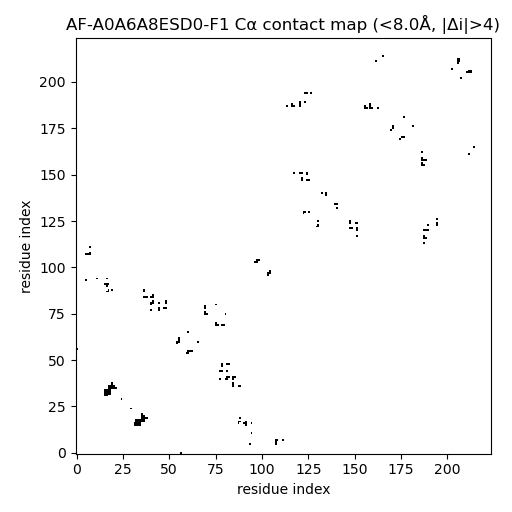? 5.183 -3.567 -17.540 1.00 90.31 92 THR A CA 1
ATOM 714 C C . THR A 1 92 ? 4.792 -4.904 -16.914 1.00 90.31 92 THR A C 1
ATOM 716 O O . THR A 1 92 ? 3.626 -5.275 -16.966 1.00 90.31 92 THR A O 1
ATOM 719 N N . LEU A 1 93 ? 5.726 -5.581 -16.238 1.00 89.56 93 LEU A N 1
ATOM 720 C CA . LEU A 1 93 ? 5.446 -6.833 -15.522 1.00 89.56 93 LEU A CA 1
ATOM 721 C C . LEU A 1 93 ? 4.387 -6.644 -14.431 1.00 89.56 93 LEU A C 1
ATOM 723 O O . LEU A 1 93 ? 3.475 -7.455 -14.298 1.00 89.56 93 LEU A O 1
ATOM 727 N N . TYR A 1 94 ? 4.480 -5.552 -13.671 1.00 87.38 94 TYR A N 1
ATOM 728 C CA . TYR A 1 94 ? 3.484 -5.200 -12.666 1.00 87.38 94 TYR A CA 1
ATOM 729 C C . TYR A 1 94 ? 2.085 -5.032 -13.276 1.00 87.38 94 TYR A C 1
ATOM 731 O O . TYR A 1 94 ? 1.125 -5.591 -12.754 1.00 87.38 94 TYR A O 1
ATOM 739 N N . LEU A 1 95 ? 1.972 -4.290 -14.382 1.00 88.31 95 LEU A N 1
ATOM 740 C CA . LEU A 1 95 ? 0.707 -4.058 -15.081 1.00 88.31 95 LEU A CA 1
ATOM 741 C C . LEU A 1 95 ? 0.096 -5.350 -15.626 1.00 88.31 95 LEU A C 1
ATOM 743 O O . LEU A 1 95 ? -1.106 -5.547 -15.483 1.00 88.31 95 LEU A O 1
ATOM 747 N N . LEU A 1 96 ? 0.915 -6.224 -16.218 1.00 88.56 96 LEU A N 1
ATOM 748 C CA . LEU A 1 96 ? 0.459 -7.519 -16.727 1.00 88.56 96 LEU A CA 1
ATOM 749 C C . LEU A 1 96 ? -0.121 -8.372 -15.594 1.00 88.56 96 LEU A C 1
ATOM 751 O O . LEU A 1 96 ? -1.266 -8.801 -15.687 1.00 88.56 96 LEU A O 1
ATOM 755 N N . ASN A 1 97 ? 0.605 -8.503 -14.479 1.00 87.44 97 ASN A N 1
ATOM 756 C CA . ASN A 1 97 ? 0.110 -9.219 -13.299 1.00 87.44 97 ASN A CA 1
ATOM 757 C C . ASN A 1 97 ? -1.156 -8.574 -12.714 1.00 87.44 97 ASN A C 1
ATOM 759 O O . ASN A 1 97 ? -2.059 -9.267 -12.266 1.00 87.44 97 ASN A O 1
ATOM 763 N N . TYR A 1 98 ? -1.246 -7.241 -12.713 1.00 85.06 98 TYR A N 1
ATOM 764 C CA . TYR A 1 98 ? -2.419 -6.524 -12.206 1.00 85.06 98 TYR A CA 1
ATOM 765 C C . TYR A 1 98 ? -3.685 -6.773 -13.045 1.00 85.06 98 TYR A C 1
ATOM 767 O O . TYR A 1 98 ? -4.799 -6.763 -12.510 1.00 85.06 98 TYR A O 1
ATOM 775 N N . ILE A 1 99 ? -3.531 -6.967 -14.357 1.00 84.81 99 ILE A N 1
ATOM 776 C CA . ILE A 1 99 ? -4.637 -7.252 -15.280 1.00 84.81 99 ILE A CA 1
ATOM 777 C C . ILE A 1 99 ? -5.028 -8.730 -15.229 1.00 84.81 99 ILE A C 1
ATOM 779 O O . ILE A 1 99 ? -6.221 -9.019 -15.194 1.00 84.81 99 ILE A O 1
ATOM 783 N N . ASP A 1 100 ? -4.055 -9.633 -15.178 1.00 87.00 100 ASP A N 1
ATOM 784 C CA . ASP A 1 100 ? -4.284 -11.079 -15.252 1.00 87.00 100 ASP A CA 1
ATOM 785 C C . ASP A 1 100 ? -4.795 -11.674 -13.926 1.00 87.00 100 ASP A C 1
ATOM 787 O O . ASP A 1 100 ? -5.763 -12.430 -13.906 1.00 87.00 100 ASP A O 1
ATOM 791 N N . ASP A 1 101 ? -4.211 -11.266 -12.795 1.00 87.00 101 ASP A N 1
ATOM 792 C CA . ASP A 1 101 ? -4.474 -11.870 -11.485 1.00 87.00 101 ASP A CA 1
ATOM 793 C C . ASP A 1 101 ? -5.446 -11.014 -10.645 1.00 87.00 101 ASP A C 1
ATOM 795 O O . ASP A 1 101 ? -5.109 -9.946 -10.109 1.00 87.00 101 ASP A O 1
ATOM 799 N N . GLU A 1 102 ? -6.690 -11.489 -10.518 1.00 85.00 102 GLU A N 1
ATOM 800 C CA . GLU A 1 102 ? -7.713 -10.843 -9.692 1.00 85.00 102 GLU A CA 1
ATOM 801 C C . GLU A 1 102 ? -7.360 -10.854 -8.198 1.00 85.00 102 GLU A C 1
ATOM 803 O O . GLU A 1 102 ? -7.578 -9.849 -7.512 1.00 85.00 102 GLU A O 1
ATOM 808 N N . ASP A 1 103 ? -6.784 -11.938 -7.681 1.00 82.94 103 ASP A N 1
ATOM 809 C CA . ASP A 1 103 ? -6.418 -12.049 -6.269 1.00 82.94 103 ASP A CA 1
ATOM 810 C C . ASP A 1 103 ? -5.274 -11.091 -5.927 1.00 82.94 103 ASP A C 1
ATOM 812 O O . ASP A 1 103 ? -5.306 -10.407 -4.895 1.00 82.94 103 ASP A O 1
ATOM 816 N N . TYR A 1 104 ? -4.292 -10.952 -6.818 1.00 80.94 104 TYR A N 1
ATOM 817 C CA . TYR A 1 104 ? -3.240 -9.944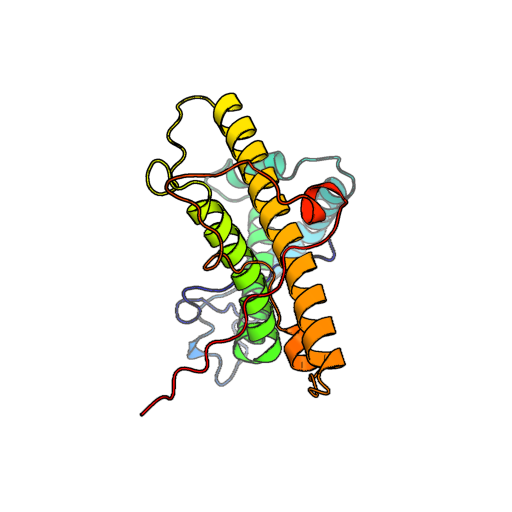 -6.715 1.00 80.94 104 TYR A CA 1
ATOM 818 C C . TYR A 1 104 ? -3.825 -8.527 -6.684 1.00 80.94 104 TYR A C 1
ATOM 820 O O . TYR A 1 104 ? -3.500 -7.733 -5.790 1.00 80.94 104 TYR A O 1
ATOM 828 N N . ARG A 1 105 ? -4.759 -8.219 -7.591 1.00 84.94 105 ARG A N 1
ATOM 829 C CA . ARG A 1 105 ? -5.469 -6.932 -7.624 1.00 84.94 105 ARG A CA 1
ATOM 830 C C . ARG A 1 105 ? -6.246 -6.669 -6.335 1.00 84.94 105 ARG A C 1
ATOM 832 O O . ARG A 1 105 ? -6.151 -5.579 -5.762 1.00 84.94 105 ARG A O 1
ATOM 839 N N . ARG A 1 106 ? -6.980 -7.668 -5.840 1.00 80.44 106 ARG A N 1
ATOM 840 C CA . ARG A 1 106 ? -7.778 -7.594 -4.608 1.00 80.44 106 ARG A CA 1
ATOM 841 C C . ARG A 1 106 ? -6.893 -7.371 -3.384 1.00 80.44 106 ARG A C 1
ATOM 843 O O . ARG A 1 106 ? -7.219 -6.538 -2.533 1.00 80.44 106 ARG A O 1
ATOM 850 N N . ARG A 1 107 ? -5.734 -8.033 -3.312 1.00 80.12 107 ARG A N 1
ATOM 851 C CA . ARG A 1 107 ? -4.730 -7.819 -2.254 1.00 80.12 107 ARG A CA 1
ATOM 852 C C . ARG A 1 107 ? -4.202 -6.386 -2.259 1.00 80.12 107 ARG A C 1
ATOM 854 O O . ARG A 1 107 ? -4.131 -5.775 -1.194 1.00 80.12 107 ARG A O 1
ATOM 861 N N . ILE A 1 108 ? -3.888 -5.828 -3.430 1.00 79.81 108 ILE A N 1
ATOM 862 C CA . ILE A 1 108 ? -3.449 -4.428 -3.565 1.00 79.81 108 ILE A CA 1
ATOM 863 C C . ILE A 1 108 ? -4.531 -3.462 -3.073 1.00 79.81 108 ILE A C 1
ATOM 865 O O . ILE A 1 108 ? -4.244 -2.568 -2.276 1.00 79.81 108 ILE A O 1
ATOM 869 N N . LEU A 1 109 ? -5.783 -3.667 -3.494 1.00 74.88 109 LEU A N 1
ATOM 870 C CA . LEU A 1 109 ? -6.915 -2.848 -3.051 1.00 74.88 109 LEU A CA 1
ATOM 871 C C . LEU A 1 109 ? -7.132 -2.945 -1.540 1.00 74.88 109 LEU A C 1
ATOM 873 O O . LEU A 1 109 ? -7.346 -1.932 -0.885 1.00 74.88 109 LEU A O 1
ATOM 877 N N . THR A 1 110 ? -6.996 -4.138 -0.964 1.00 74.62 110 THR A N 1
ATOM 878 C CA . THR A 1 110 ? -7.120 -4.347 0.486 1.00 74.62 110 THR A CA 1
ATOM 879 C C . THR A 1 110 ? -6.059 -3.568 1.262 1.00 74.62 110 THR A C 1
ATOM 881 O O . THR A 1 110 ? -6.370 -2.933 2.268 1.00 74.62 110 THR A O 1
ATOM 884 N N . GLN A 1 111 ? -4.806 -3.576 0.796 1.00 73.75 111 GLN A N 1
ATOM 885 C CA . GLN A 1 111 ? -3.732 -2.803 1.428 1.00 73.75 111 GLN A CA 1
ATOM 886 C C . GLN A 1 111 ? -3.991 -1.297 1.351 1.00 73.75 111 GLN A C 1
ATOM 888 O O . GLN A 1 111 ? -3.829 -0.596 2.350 1.00 73.75 111 GLN A O 1
ATOM 893 N N . LEU A 1 112 ? -4.448 -0.802 0.198 1.00 73.31 112 LEU A N 1
ATOM 894 C CA . LEU A 1 112 ? -4.809 0.605 0.052 1.00 73.31 112 LEU A CA 1
ATOM 895 C C . LEU A 1 112 ? -5.972 0.982 0.974 1.00 73.31 112 LEU A C 1
ATOM 897 O O . LEU A 1 112 ? -5.871 1.965 1.705 1.00 73.31 112 LEU A O 1
ATOM 901 N N . ASN A 1 113 ? -7.028 0.165 1.000 1.00 74.62 113 ASN A N 1
ATOM 902 C CA . ASN A 1 113 ? -8.200 0.378 1.844 1.00 74.62 113 ASN A CA 1
ATOM 903 C C . ASN A 1 113 ? -7.820 0.482 3.324 1.00 74.62 113 ASN A C 1
ATOM 905 O O . ASN A 1 113 ? -8.417 1.279 4.040 1.00 74.62 113 ASN A O 1
ATOM 909 N N . ARG A 1 114 ? -6.808 -0.259 3.799 1.00 76.75 114 ARG A N 1
ATOM 910 C CA . ARG A 1 114 ? -6.295 -0.114 5.175 1.00 76.75 114 ARG A CA 1
ATOM 911 C C . ARG A 1 114 ? -5.696 1.272 5.417 1.00 76.75 114 ARG A C 1
ATOM 913 O O . ARG A 1 114 ? -6.010 1.899 6.427 1.00 76.75 114 ARG A O 1
ATOM 920 N N . GLY A 1 115 ? -4.864 1.758 4.495 1.00 78.12 115 GLY A N 1
ATOM 921 C CA . GLY A 1 115 ? -4.290 3.103 4.566 1.00 78.12 115 GLY A CA 1
ATOM 922 C C . GLY A 1 115 ? -5.367 4.186 4.515 1.00 78.12 115 GLY A C 1
ATOM 923 O O . GLY A 1 115 ? -5.436 5.036 5.401 1.00 78.12 115 GLY A O 1
ATOM 924 N N . GLU A 1 116 ? -6.261 4.116 3.530 1.00 81.00 116 GLU A N 1
ATOM 925 C CA . GLU A 1 116 ? -7.372 5.058 3.364 1.00 81.00 116 GLU A CA 1
ATOM 926 C C . GLU A 1 116 ? -8.322 5.057 4.563 1.00 81.00 116 GLU A C 1
ATOM 928 O O . GLU A 1 116 ? -8.692 6.131 5.037 1.00 81.00 116 GLU A O 1
ATOM 933 N N . SER A 1 117 ? -8.658 3.883 5.106 1.00 83.19 117 SER A N 1
ATOM 934 C CA . SER A 1 117 ? -9.505 3.751 6.297 1.00 83.19 117 SER A CA 1
ATOM 935 C C . SER A 1 117 ? -8.824 4.335 7.532 1.00 83.19 117 SER A C 1
ATOM 937 O O . SER A 1 117 ? -9.454 5.063 8.295 1.00 83.19 117 SER A O 1
ATOM 939 N N . ARG A 1 118 ? -7.513 4.116 7.712 1.00 85.38 118 ARG A N 1
ATOM 940 C CA . ARG A 1 118 ? -6.752 4.765 8.792 1.00 85.38 118 ARG A CA 1
ATOM 941 C C . ARG A 1 118 ? -6.749 6.280 8.634 1.00 85.38 118 ARG A C 1
ATOM 943 O O . ARG A 1 118 ? -6.938 6.998 9.613 1.00 85.38 118 ARG A O 1
ATOM 950 N N . HIS A 1 119 ? -6.572 6.775 7.412 1.00 84.38 119 HIS A N 1
ATOM 951 C CA . HIS A 1 119 ? -6.673 8.202 7.134 1.00 84.38 119 HIS A CA 1
ATOM 952 C C . HIS A 1 119 ? -8.092 8.738 7.352 1.00 84.38 119 HIS A C 1
ATOM 954 O O . HIS A 1 119 ? -8.234 9.868 7.808 1.00 84.38 119 HIS A O 1
ATOM 960 N N . ALA A 1 120 ? -9.138 7.955 7.080 1.00 84.88 120 ALA A N 1
ATOM 961 C CA . ALA A 1 120 ? -10.519 8.329 7.370 1.00 84.88 120 ALA A CA 1
ATOM 962 C C . ALA A 1 120 ? -10.753 8.492 8.878 1.00 84.88 120 ALA A C 1
ATOM 964 O O . ALA A 1 120 ? -11.265 9.531 9.290 1.00 84.88 120 ALA A O 1
ATOM 965 N N . VAL A 1 121 ? -10.277 7.547 9.698 1.00 85.94 121 VAL A N 1
ATOM 966 C CA . VAL A 1 121 ? -10.303 7.662 11.167 1.00 85.94 121 VAL A CA 1
ATOM 967 C C . VAL A 1 121 ? -9.538 8.904 11.627 1.00 85.94 121 VAL A C 1
ATOM 969 O O . VAL A 1 121 ? -10.069 9.709 12.387 1.00 85.94 121 VAL A O 1
ATOM 972 N N . ALA A 1 122 ? -8.317 9.110 11.127 1.00 84.94 122 ALA A N 1
ATOM 973 C CA . ALA A 1 122 ? -7.509 10.274 11.484 1.00 84.94 122 ALA A CA 1
ATOM 974 C C . ALA A 1 122 ? -8.196 11.601 11.103 1.00 84.94 122 ALA A C 1
ATOM 976 O O . ALA A 1 122 ? -8.179 12.547 11.886 1.00 84.94 122 ALA A O 1
ATOM 977 N N . ARG A 1 123 ? -8.856 11.676 9.939 1.00 81.31 123 ARG A N 1
ATOM 978 C CA . ARG A 1 123 ? -9.651 12.850 9.539 1.00 81.31 123 ARG A CA 1
ATOM 979 C C . ARG A 1 123 ? -10.873 13.057 10.433 1.00 81.31 123 ARG A C 1
ATOM 981 O O . ARG A 1 123 ? -11.171 14.197 10.768 1.00 81.31 123 ARG A O 1
ATOM 988 N N . ALA A 1 124 ? -11.554 11.982 10.830 1.00 83.44 124 ALA A N 1
ATOM 989 C CA . ALA A 1 124 ? -12.690 12.058 11.746 1.00 83.44 124 ALA A CA 1
ATOM 990 C C . ALA A 1 124 ? -12.272 12.579 13.133 1.00 83.44 124 ALA A C 1
ATOM 992 O O . ALA A 1 124 ? -12.997 13.369 13.731 1.00 83.44 124 ALA A O 1
ATOM 993 N N . ILE A 1 125 ? -11.088 12.185 13.615 1.00 82.56 125 ILE A N 1
ATOM 994 C CA . ILE A 1 125 ? -10.499 12.682 14.868 1.00 82.56 125 ILE A CA 1
ATOM 995 C C . ILE A 1 125 ? -10.056 14.146 14.720 1.00 82.56 125 ILE A C 1
ATOM 997 O O . ILE A 1 125 ? -10.347 14.984 15.571 1.00 82.56 125 ILE A O 1
ATOM 1001 N N . CYS A 1 126 ? -9.364 14.484 13.629 1.00 74.88 126 CYS A N 1
ATOM 1002 C CA . CYS A 1 126 ? -8.847 15.827 13.351 1.00 74.88 126 CYS A CA 1
ATOM 1003 C C . CYS A 1 126 ? -9.913 16.731 12.698 1.00 74.88 126 CYS A C 1
ATOM 1005 O O . CYS A 1 126 ? -9.689 17.355 11.663 1.00 74.88 126 CYS A O 1
ATOM 1007 N N . HIS A 1 127 ? -11.101 16.797 13.299 1.00 63.19 127 HIS A N 1
ATOM 1008 C CA . HIS A 1 127 ? -12.264 17.486 12.730 1.00 63.19 127 HIS A CA 1
ATOM 1009 C C . HIS A 1 127 ? -12.097 19.027 12.645 1.00 63.19 127 HIS A C 1
ATOM 1011 O O . HIS A 1 127 ? -12.833 19.713 11.929 1.00 63.19 127 HIS A O 1
ATOM 1017 N N . GLY A 1 128 ? -11.121 19.617 13.343 1.00 53.75 128 GLY A N 1
ATOM 1018 C CA . GLY A 1 128 ? -10.795 21.040 13.202 1.00 53.75 128 GLY A CA 1
ATOM 1019 C C . GLY A 1 128 ? -10.226 21.357 11.812 1.00 53.75 128 GLY A C 1
ATOM 1020 O O . GLY A 1 128 ? -9.255 20.744 11.392 1.00 53.75 128 GLY A O 1
ATOM 1021 N N . GLN A 1 129 ? -10.810 22.332 11.102 1.00 48.84 129 GLN A N 1
ATOM 1022 C CA . GLN A 1 129 ? -10.366 22.802 9.773 1.00 48.84 129 GLN A CA 1
ATOM 1023 C C . GLN A 1 129 ? -10.421 21.768 8.625 1.00 48.84 129 GLN A C 1
ATOM 1025 O O . GLN A 1 129 ? -9.540 21.746 7.771 1.00 48.84 129 GLN A O 1
ATOM 1030 N N . LYS A 1 130 ? -11.470 20.933 8.549 1.00 50.66 130 LYS A N 1
ATOM 1031 C CA . LYS A 1 130 ? -11.665 19.954 7.449 1.00 50.66 130 LYS A CA 1
ATOM 1032 C C . LYS A 1 130 ? -10.523 18.922 7.308 1.00 50.66 130 LYS A C 1
ATOM 1034 O O . LYS A 1 130 ? -10.346 18.356 6.232 1.00 50.66 130 LYS A O 1
ATOM 1039 N N . GLY A 1 131 ? -9.757 18.662 8.371 1.00 50.47 131 GLY A N 1
ATOM 1040 C CA . GLY A 1 131 ? -8.608 17.751 8.330 1.00 50.47 131 GLY A CA 1
ATOM 1041 C C . GLY A 1 131 ? -7.345 18.342 7.688 1.00 50.47 131 GLY A C 1
ATOM 1042 O O . GLY A 1 131 ? -6.417 17.591 7.393 1.00 50.47 131 GLY A O 1
ATOM 1043 N N . GLU A 1 132 ? -7.286 19.661 7.466 1.00 50.97 132 GLU A N 1
ATOM 1044 C CA . GLU A 1 132 ? -6.078 20.357 7.011 1.00 50.97 132 GLU A CA 1
ATOM 1045 C C . GLU A 1 132 ? -5.277 20.899 8.205 1.00 50.97 132 GLU A C 1
ATOM 1047 O O . GLU A 1 132 ? -5.742 21.760 8.952 1.00 50.97 132 GLU A O 1
ATOM 1052 N N . ILE A 1 133 ? -4.028 20.448 8.360 1.00 53.56 133 ILE A N 1
ATOM 1053 C CA . ILE A 1 133 ? -3.087 21.019 9.333 1.00 53.56 133 ILE A CA 1
ATOM 1054 C C . ILE A 1 133 ? -2.541 22.335 8.758 1.00 53.56 133 ILE A C 1
ATOM 1056 O O . ILE A 1 133 ? -1.509 22.361 8.089 1.00 53.56 133 ILE A O 1
ATOM 1060 N N . ARG A 1 134 ? -3.221 23.462 9.000 1.00 50.44 134 ARG A N 1
ATOM 1061 C CA . ARG A 1 134 ? -2.658 24.795 8.716 1.00 50.44 134 ARG A CA 1
ATOM 1062 C C . ARG A 1 134 ? -1.867 25.304 9.919 1.00 50.44 134 ARG A C 1
ATOM 1064 O O . ARG A 1 134 ? -2.377 26.069 10.735 1.00 50.44 134 ARG A O 1
ATOM 1071 N N . LYS A 1 135 ? -0.584 24.949 10.002 1.00 51.78 135 LYS A N 1
ATOM 1072 C CA . LYS A 1 135 ? 0.399 25.716 10.788 1.00 51.78 135 LYS A CA 1
ATOM 1073 C C . LYS A 1 135 ? 1.679 25.940 9.995 1.00 51.78 135 LYS A C 1
ATOM 1075 O O . LYS A 1 135 ? 2.094 25.089 9.222 1.00 51.78 135 LYS A O 1
ATOM 1080 N N . ARG A 1 136 ? 2.281 27.118 10.182 1.00 46.94 136 ARG A N 1
ATOM 1081 C CA . ARG A 1 136 ? 3.405 27.660 9.394 1.00 46.94 136 ARG A CA 1
ATOM 1082 C C . ARG A 1 136 ? 4.790 27.107 9.796 1.00 46.94 136 ARG A C 1
ATOM 1084 O O . ARG A 1 136 ? 5.764 27.485 9.162 1.00 46.94 136 ARG A O 1
ATOM 1091 N N . TYR A 1 137 ? 4.878 26.261 10.831 1.00 49.75 137 TYR A N 1
ATOM 1092 C CA . TYR A 1 137 ? 6.129 25.771 11.440 1.00 49.75 137 TYR A CA 1
ATOM 1093 C C . TYR A 1 137 ? 6.182 24.237 11.499 1.00 49.75 137 TYR A C 1
ATOM 1095 O O . TYR A 1 137 ? 5.191 23.616 11.880 1.00 49.75 137 TYR A O 1
ATOM 1103 N N . THR A 1 138 ? 7.340 23.661 11.166 1.00 52.28 138 THR A N 1
ATOM 1104 C CA . THR A 1 138 ? 7.597 22.214 11.032 1.00 52.28 138 THR A CA 1
ATOM 1105 C C . THR A 1 138 ? 7.456 21.448 12.355 1.00 52.28 138 THR A C 1
ATOM 1107 O O . THR A 1 138 ? 6.706 20.479 12.403 1.00 52.28 138 THR A O 1
ATOM 1110 N N . ASP A 1 139 ? 8.042 21.936 13.454 1.00 52.53 139 ASP A N 1
ATOM 1111 C CA . ASP A 1 139 ? 8.006 21.245 14.761 1.00 52.53 139 ASP A CA 1
ATOM 1112 C C . ASP A 1 139 ? 6.576 21.118 15.321 1.00 52.53 139 ASP A C 1
ATOM 1114 O O . ASP A 1 139 ? 6.172 20.087 15.852 1.00 52.53 139 ASP A O 1
ATOM 1118 N N . GLY A 1 140 ? 5.745 22.148 15.122 1.00 55.72 140 GLY A N 1
ATOM 1119 C CA . GLY A 1 140 ? 4.340 22.123 15.537 1.00 55.72 140 GLY A CA 1
ATOM 1120 C C . GLY A 1 140 ? 3.454 21.198 14.693 1.00 55.72 140 GLY A C 1
ATOM 1121 O O . GLY A 1 140 ? 2.365 20.840 15.139 1.00 55.72 140 GLY A O 1
ATOM 1122 N N . GLN A 1 141 ? 3.890 20.823 13.484 1.00 55.34 141 GLN A N 1
ATOM 1123 C CA . GLN A 1 141 ? 3.210 19.821 12.658 1.00 55.34 141 GLN A CA 1
ATOM 1124 C C . GLN A 1 141 ? 3.581 18.402 13.101 1.00 55.34 141 GLN A C 1
ATOM 1126 O O . GLN A 1 141 ? 2.703 17.542 13.135 1.00 55.34 141 GLN A O 1
ATOM 1131 N N . GLU A 1 142 ? 4.838 18.160 13.481 1.00 61.12 142 GLU A N 1
ATOM 1132 C CA . GLU A 1 142 ? 5.305 16.850 13.956 1.00 61.12 142 GLU A CA 1
ATOM 1133 C C . GLU A 1 142 ? 4.617 16.434 15.263 1.00 61.12 142 GLU A C 1
ATOM 1135 O O . GLU A 1 142 ? 4.082 15.327 15.337 1.00 61.12 142 GLU A O 1
ATOM 1140 N N . ASP A 1 143 ? 4.499 17.339 16.239 1.00 61.97 143 ASP A N 1
ATOM 1141 C CA . ASP A 1 143 ? 3.789 17.072 17.502 1.00 61.97 143 ASP A CA 1
ATOM 1142 C C . ASP A 1 143 ? 2.291 16.799 17.292 1.00 61.97 143 ASP A C 1
ATOM 1144 O O . ASP A 1 143 ? 1.699 15.914 17.924 1.00 61.97 143 ASP A O 1
ATOM 1148 N N . GLN A 1 144 ? 1.654 17.528 16.369 1.00 64.56 144 GLN A N 1
ATOM 1149 C CA . GLN A 1 144 ? 0.251 17.302 16.015 1.00 64.56 144 GLN A CA 1
ATOM 1150 C C . GLN A 1 144 ? 0.054 15.973 15.282 1.00 64.56 144 GLN A C 1
ATOM 1152 O O . GLN A 1 144 ? -0.913 15.265 15.566 1.00 64.56 144 GLN A O 1
ATOM 1157 N N . LEU A 1 145 ? 0.967 15.599 14.381 1.00 69.75 145 LEU A N 1
ATOM 1158 C CA . LEU A 1 145 ? 0.949 14.306 13.695 1.00 69.75 145 LEU A CA 1
ATOM 1159 C C . LEU A 1 145 ? 1.214 13.147 14.663 1.00 69.75 145 LEU A C 1
ATOM 1161 O O . LEU A 1 145 ? 0.545 12.117 14.570 1.00 69.75 145 LEU A O 1
ATOM 1165 N N . GLY A 1 146 ? 2.127 13.326 15.620 1.00 75.25 146 GLY A N 1
ATOM 1166 C CA . GLY A 1 146 ? 2.399 12.369 16.690 1.00 75.25 146 GLY A CA 1
ATOM 1167 C C . GLY A 1 146 ? 1.180 12.154 17.586 1.00 75.25 146 GLY A C 1
ATOM 1168 O O . GLY A 1 146 ? 0.739 11.019 17.778 1.00 75.25 146 GLY A O 1
ATOM 1169 N N . THR A 1 147 ? 0.564 13.243 18.052 1.00 80.50 147 THR A N 1
ATOM 1170 C CA . THR A 1 147 ? -0.651 13.199 18.883 1.00 80.50 147 THR A CA 1
ATOM 1171 C C . THR A 1 147 ? -1.828 12.583 18.126 1.00 80.50 147 THR A C 1
ATOM 1173 O O . THR A 1 147 ? -2.511 11.702 18.646 1.00 80.50 147 THR A O 1
ATOM 1176 N N . LEU A 1 148 ? -2.050 12.981 16.869 1.00 83.88 148 LEU A N 1
ATOM 1177 C CA . LEU A 1 148 ? -3.092 12.399 16.022 1.00 83.88 148 LEU A CA 1
ATOM 1178 C C . LEU A 1 148 ? -2.857 10.903 15.793 1.00 83.88 148 LEU A C 1
ATOM 1180 O O . LEU A 1 148 ? -3.800 10.113 15.842 1.00 83.88 148 LEU A O 1
ATOM 1184 N N . GLY A 1 149 ? -1.603 10.504 15.577 1.00 84.62 149 GLY A N 1
ATOM 1185 C CA . GLY A 1 149 ? -1.204 9.106 15.474 1.00 84.62 149 GLY A CA 1
ATOM 1186 C C . GLY A 1 149 ? -1.529 8.319 16.742 1.00 84.62 149 GLY A C 1
ATOM 1187 O O . GLY A 1 149 ? -2.109 7.238 16.643 1.00 84.62 149 GLY A O 1
ATOM 1188 N N . LEU A 1 150 ? -1.229 8.876 17.918 1.00 88.00 150 LEU A N 1
ATOM 1189 C CA . LEU A 1 150 ? -1.531 8.264 19.211 1.00 88.00 150 LEU A CA 1
ATOM 1190 C C . LEU A 1 150 ? -3.039 8.064 19.407 1.00 88.00 150 LEU A C 1
ATOM 1192 O O . LEU A 1 150 ? -3.469 6.949 19.695 1.00 88.00 150 LEU A O 1
ATOM 1196 N N . VAL A 1 151 ? -3.846 9.108 19.196 1.00 88.56 151 VAL A N 1
ATOM 1197 C CA . VAL A 1 151 ? -5.310 9.027 19.350 1.00 88.56 151 VAL A CA 1
ATOM 1198 C C . VAL A 1 151 ? -5.915 8.059 18.331 1.00 88.56 151 VAL A C 1
ATOM 1200 O O . VAL A 1 151 ? -6.760 7.240 18.686 1.00 88.56 151 VAL A O 1
ATOM 1203 N N . THR A 1 152 ? -5.438 8.082 17.082 1.00 89.06 152 THR A N 1
ATOM 1204 C CA . THR A 1 152 ? -5.862 7.123 16.049 1.00 89.06 152 THR A CA 1
ATOM 1205 C C . THR A 1 152 ? -5.570 5.692 16.492 1.00 89.06 152 THR A C 1
ATOM 1207 O O . THR A 1 152 ? -6.448 4.838 16.428 1.00 89.06 152 THR A O 1
ATOM 1210 N N . ASN A 1 153 ? -4.363 5.420 16.988 1.00 90.75 153 ASN A N 1
ATOM 1211 C CA . ASN A 1 153 ? -3.995 4.087 17.457 1.00 90.75 153 ASN A CA 1
ATOM 1212 C C . ASN A 1 153 ? -4.813 3.666 18.692 1.00 90.75 153 ASN A C 1
ATOM 1214 O O . ASN A 1 153 ? -5.196 2.503 18.786 1.00 90.75 153 ASN A O 1
ATOM 1218 N N . ALA A 1 154 ? -5.134 4.594 19.599 1.00 91.69 154 ALA A N 1
ATOM 1219 C CA . ALA A 1 154 ? -5.996 4.326 20.750 1.00 91.69 154 ALA A CA 1
ATOM 1220 C C . ALA A 1 154 ? -7.421 3.932 20.325 1.00 91.69 154 ALA A C 1
ATOM 1222 O O . ALA A 1 154 ? -7.977 2.976 20.862 1.00 91.69 154 ALA A O 1
ATOM 1223 N N . VAL A 1 155 ? -7.985 4.609 19.318 1.00 91.31 155 VAL A N 1
ATOM 1224 C CA . VAL A 1 155 ? -9.276 4.240 18.713 1.00 91.31 155 VAL A CA 1
ATOM 1225 C C . VAL A 1 155 ? -9.221 2.839 18.102 1.00 91.31 155 VAL A C 1
ATOM 1227 O O . VAL A 1 155 ? -10.098 2.021 18.364 1.00 91.31 155 VAL A O 1
ATOM 1230 N N . VAL A 1 156 ? -8.171 2.528 17.336 1.00 91.75 156 VAL A N 1
ATOM 1231 C CA . VAL A 1 156 ? -8.001 1.195 16.731 1.00 91.75 156 VAL A CA 1
ATOM 1232 C C . VAL A 1 156 ? -7.887 0.105 17.794 1.00 91.75 156 VAL A C 1
ATOM 1234 O O . VAL A 1 156 ? -8.500 -0.955 17.661 1.00 91.75 156 VAL A O 1
ATOM 1237 N N . LEU A 1 157 ? -7.138 0.363 18.867 1.00 93.00 157 LEU A N 1
ATOM 1238 C CA . LEU A 1 157 ? -7.013 -0.562 19.990 1.00 93.00 157 LEU A CA 1
ATOM 1239 C C . LEU A 1 157 ? -8.367 -0.796 20.667 1.00 93.00 157 LEU A C 1
ATOM 1241 O O . LEU A 1 157 ? -8.754 -1.943 20.878 1.00 93.00 157 LEU A O 1
ATOM 1245 N N . TRP A 1 158 ? -9.106 0.279 20.953 1.00 92.44 158 TRP A N 1
ATOM 1246 C CA . TRP A 1 158 ? -10.445 0.198 21.534 1.00 92.44 158 TRP A CA 1
ATOM 1247 C C . TRP A 1 158 ? -11.381 -0.636 20.650 1.00 92.44 158 TRP A C 1
ATOM 1249 O O . TRP A 1 158 ? -11.990 -1.588 21.134 1.00 92.44 158 TRP A O 1
ATOM 1259 N N . ASN A 1 159 ? -11.412 -0.367 19.343 1.00 94.00 159 ASN A N 1
ATOM 1260 C CA . ASN A 1 159 ? -12.204 -1.136 18.383 1.00 94.00 159 ASN A CA 1
ATOM 1261 C C . ASN A 1 159 ? -11.836 -2.617 18.387 1.00 94.00 159 ASN A C 1
ATOM 1263 O O . ASN A 1 159 ? -12.720 -3.463 18.398 1.00 94.00 159 ASN A O 1
ATOM 1267 N N . THR A 1 160 ? -10.542 -2.934 18.415 1.00 93.56 160 THR A N 1
ATOM 1268 C CA . THR A 1 160 ? -10.056 -4.321 18.410 1.00 93.56 160 THR A CA 1
ATOM 1269 C C . THR A 1 160 ? -10.545 -5.081 19.644 1.00 93.56 160 THR A C 1
ATOM 1271 O O . THR A 1 160 ? -11.059 -6.191 19.526 1.00 93.56 160 THR A O 1
ATOM 1274 N N . ILE A 1 161 ? -10.448 -4.461 20.824 1.00 94.06 161 ILE A N 1
ATOM 1275 C CA . ILE A 1 161 ? -10.898 -5.057 22.087 1.00 94.06 161 ILE A CA 1
ATOM 1276 C C . ILE A 1 161 ? -12.416 -5.287 22.075 1.00 94.06 161 ILE A C 1
ATOM 1278 O O . ILE A 1 161 ? -12.877 -6.372 22.425 1.00 94.06 161 ILE A O 1
ATOM 1282 N N . TYR A 1 162 ? -13.202 -4.294 21.646 1.00 93.62 162 TYR A N 1
ATOM 1283 C CA . TYR A 1 162 ? -14.663 -4.426 21.607 1.00 93.62 162 TYR A CA 1
ATOM 1284 C C . TYR A 1 162 ? -15.151 -5.369 20.504 1.00 93.62 162 TYR A C 1
ATOM 1286 O O . TYR A 1 162 ? -16.159 -6.041 20.701 1.00 93.62 162 TYR A O 1
ATOM 1294 N N . MET A 1 163 ? -14.442 -5.472 19.377 1.00 93.69 163 MET A N 1
ATOM 1295 C CA . MET A 1 163 ? -14.724 -6.482 18.354 1.00 93.69 163 MET A CA 1
ATOM 1296 C C . MET A 1 163 ? -14.525 -7.887 18.903 1.00 93.69 163 MET A C 1
ATOM 1298 O O . MET A 1 163 ? -15.401 -8.724 18.719 1.00 93.69 163 MET A O 1
ATOM 1302 N N . GLN A 1 164 ? -13.429 -8.135 19.626 1.00 93.75 164 GLN A N 1
ATOM 1303 C CA . GLN A 1 164 ? -13.213 -9.431 20.266 1.00 93.75 164 GLN A CA 1
ATOM 1304 C C . GLN A 1 164 ? -14.324 -9.742 21.276 1.00 93.75 164 GLN A C 1
ATOM 1306 O O . GLN A 1 164 ? -14.917 -10.814 21.219 1.00 93.75 164 GLN A O 1
ATOM 1311 N N . ALA A 1 165 ? -14.683 -8.774 22.124 1.00 93.56 165 ALA A N 1
ATOM 1312 C CA . ALA A 1 165 ? -15.781 -8.935 23.075 1.00 93.56 165 ALA A CA 1
ATOM 1313 C C . ALA A 1 165 ? -17.130 -9.222 22.387 1.00 93.56 165 ALA A C 1
ATOM 1315 O O . ALA A 1 165 ? -17.917 -10.022 22.888 1.00 93.56 165 ALA A O 1
ATOM 1316 N N . ALA A 1 166 ? -17.394 -8.602 21.233 1.00 92.19 166 ALA A N 1
ATOM 1317 C CA . ALA A 1 166 ? -18.586 -8.873 20.433 1.00 92.19 166 ALA A CA 1
ATOM 1318 C C . ALA A 1 166 ? -18.572 -10.279 19.818 1.00 92.19 166 ALA A C 1
ATOM 1320 O O . ALA A 1 166 ? -19.586 -10.969 19.873 1.00 92.19 166 ALA A O 1
ATOM 1321 N N . LEU A 1 167 ? -17.431 -10.735 19.289 1.00 93.56 167 LEU A N 1
ATOM 1322 C CA . LEU A 1 167 ? -17.280 -12.101 18.778 1.00 93.56 167 LEU A CA 1
ATOM 1323 C C . LEU A 1 167 ? -17.501 -13.141 19.882 1.00 93.56 167 LEU A C 1
ATOM 1325 O O . LEU A 1 167 ? -18.200 -14.128 19.665 1.00 93.56 167 LEU A O 1
ATOM 1329 N N . ASP A 1 168 ? -16.943 -12.911 21.070 1.00 93.69 168 ASP A N 1
ATOM 1330 C CA . ASP A 1 168 ? -17.097 -13.818 22.209 1.00 93.69 168 ASP A CA 1
ATOM 1331 C C . ASP A 1 168 ? -18.543 -13.844 22.721 1.00 93.69 168 ASP A C 1
ATOM 1333 O O . ASP A 1 168 ? -19.059 -14.909 23.059 1.00 93.69 168 ASP A O 1
ATOM 1337 N N . HIS A 1 169 ? -19.230 -12.698 22.705 1.00 91.62 169 HIS A N 1
ATOM 1338 C CA . HIS A 1 169 ? -20.653 -12.614 23.029 1.00 91.62 169 HIS A CA 1
ATOM 1339 C C . HIS A 1 169 ? -21.524 -13.408 22.044 1.00 91.62 169 HIS A C 1
ATOM 1341 O O . HIS A 1 169 ? -22.355 -14.200 22.482 1.00 91.62 169 HIS A O 1
ATOM 1347 N N . LEU A 1 170 ? -21.299 -13.256 20.734 1.00 91.38 170 LEU A N 1
ATOM 1348 C CA . LEU A 1 170 ? -22.028 -14.001 19.698 1.00 91.38 170 LEU A CA 1
ATOM 1349 C C . LEU A 1 170 ? -21.793 -15.514 19.818 1.00 91.38 170 LEU A C 1
ATOM 1351 O O . LEU A 1 170 ? -22.740 -16.297 19.796 1.00 91.38 170 LEU A O 1
ATOM 1355 N N . ARG A 1 171 ? -20.542 -15.937 20.046 1.00 92.06 171 ARG A N 1
ATOM 1356 C CA . ARG A 1 171 ? -20.217 -17.352 20.300 1.00 92.06 171 ARG A CA 1
ATOM 1357 C C . ARG A 1 171 ? -20.934 -17.893 21.534 1.00 92.06 171 ARG A C 1
ATOM 1359 O O . ARG A 1 171 ? -21.446 -19.008 21.498 1.00 92.06 171 ARG A O 1
ATOM 1366 N N . ALA A 1 172 ? -20.996 -17.113 22.614 1.00 91.81 172 ALA A N 1
ATOM 1367 C CA . ALA A 1 172 ? -21.701 -17.501 23.835 1.00 91.81 172 ALA A CA 1
ATOM 1368 C C . ALA A 1 172 ? -23.223 -17.631 23.633 1.00 91.81 172 ALA A C 1
ATOM 1370 O O . ALA A 1 172 ? -23.868 -18.390 24.352 1.00 91.81 172 ALA A O 1
ATOM 1371 N N . GLN A 1 173 ? -23.790 -16.929 22.647 1.00 91.06 173 GLN A N 1
ATOM 1372 C CA . GLN A 1 173 ? -25.194 -17.045 22.237 1.00 91.06 173 GLN A CA 1
ATOM 1373 C C . GLN A 1 173 ? -25.463 -18.229 21.293 1.00 91.06 173 GLN A C 1
ATOM 1375 O O . GLN A 1 173 ? -26.616 -18.489 20.961 1.00 91.06 173 GLN A O 1
ATOM 1380 N N . GLY A 1 174 ? -24.427 -18.975 20.895 1.00 90.31 174 GLY A N 1
ATOM 1381 C CA . GLY A 1 174 ? -24.544 -20.121 19.993 1.00 90.31 174 GLY A CA 1
ATOM 1382 C C . GLY A 1 174 ? -24.514 -19.760 18.506 1.00 90.31 174 GLY A C 1
ATOM 1383 O O . GLY A 1 174 ? -24.781 -20.628 17.677 1.00 90.31 174 GLY A O 1
ATOM 1384 N N . GLU A 1 175 ? -24.174 -18.516 18.156 1.00 90.12 175 GLU A N 1
ATOM 1385 C CA . GLU A 1 175 ? -24.035 -18.103 16.759 1.00 90.12 175 GLU A CA 1
ATOM 1386 C C . GLU A 1 175 ? -22.818 -18.765 16.104 1.00 90.12 175 GLU A C 1
ATOM 1388 O O . GLU A 1 175 ? -21.721 -18.829 16.673 1.00 90.12 175 GLU A O 1
ATOM 1393 N N . THR A 1 176 ? -23.001 -19.232 14.869 1.00 89.56 176 THR A N 1
ATOM 1394 C CA . THR A 1 176 ? -21.912 -19.804 14.067 1.00 89.56 176 THR A CA 1
ATOM 1395 C C . THR A 1 176 ? -21.220 -18.695 13.284 1.00 89.56 176 THR A C 1
ATOM 1397 O O . THR A 1 176 ? -21.810 -18.054 12.420 1.00 89.56 176 THR A O 1
ATOM 1400 N N . LEU A 1 177 ? -19.953 -18.439 13.614 1.00 90.38 177 LEU A N 1
ATOM 1401 C CA . LEU A 1 177 ? -19.149 -17.394 12.981 1.00 90.38 177 LEU A CA 1
ATOM 1402 C C . LEU A 1 177 ? -18.142 -18.030 12.025 1.00 90.38 177 LEU A C 1
ATOM 1404 O O . LEU A 1 177 ? -17.323 -18.844 12.449 1.00 90.38 177 LEU A O 1
ATOM 1408 N N . ASN A 1 178 ? -18.173 -17.634 10.753 1.00 92.38 178 ASN A N 1
ATOM 1409 C CA . ASN A 1 178 ? -17.208 -18.107 9.765 1.00 92.38 178 ASN A CA 1
ATOM 1410 C C . ASN A 1 178 ? -15.854 -17.413 9.958 1.00 92.38 178 ASN A C 1
ATOM 1412 O O . ASN A 1 178 ? -15.777 -16.182 10.001 1.00 92.38 178 ASN A O 1
ATOM 1416 N N . ASP A 1 179 ? -14.768 -18.186 9.969 1.00 88.69 179 ASP A N 1
ATOM 1417 C CA . ASP A 1 179 ? -13.408 -17.645 10.103 1.00 88.69 179 ASP A CA 1
ATOM 1418 C C . ASP A 1 179 ? -13.036 -16.685 8.961 1.00 88.69 179 ASP A C 1
ATOM 1420 O O . ASP A 1 179 ? -12.305 -15.714 9.173 1.00 88.69 179 ASP A O 1
ATOM 1424 N N . GLU A 1 180 ? -13.583 -16.899 7.760 1.00 86.69 180 GLU A N 1
ATOM 1425 C CA . GLU A 1 180 ? -13.397 -15.983 6.631 1.00 86.69 180 GLU A CA 1
ATOM 1426 C C . GLU A 1 180 ? -13.976 -14.588 6.888 1.00 86.69 180 GLU A C 1
ATOM 1428 O O . GLU A 1 180 ? -13.387 -13.590 6.469 1.00 86.69 180 GLU A O 1
ATOM 1433 N N . ASP A 1 181 ? -15.111 -14.499 7.581 1.00 87.00 181 ASP A N 1
ATOM 1434 C CA . ASP A 1 181 ? -15.759 -13.223 7.881 1.00 87.00 181 ASP A CA 1
ATOM 1435 C C . ASP A 1 181 ? -15.025 -12.499 9.011 1.00 87.00 181 ASP A C 1
ATOM 1437 O O . ASP A 1 181 ? -14.793 -11.291 8.929 1.00 87.00 181 ASP A O 1
ATOM 1441 N N . ILE A 1 182 ? -14.538 -13.250 10.006 1.00 89.56 182 ILE A N 1
ATOM 1442 C CA . ILE A 1 182 ? -13.663 -12.726 11.062 1.00 89.56 182 ILE A CA 1
ATOM 1443 C C . ILE A 1 182 ? -12.378 -12.151 10.451 1.00 89.56 182 ILE A C 1
ATOM 1445 O O . ILE A 1 182 ? -11.964 -11.046 10.806 1.00 89.56 182 ILE A O 1
ATOM 1449 N N . ALA A 1 183 ? -11.773 -12.846 9.482 1.00 84.06 183 ALA A N 1
ATOM 1450 C CA . ALA A 1 183 ? -10.562 -12.391 8.798 1.00 84.06 183 ALA A CA 1
ATOM 1451 C C . ALA A 1 183 ? -10.761 -11.097 7.981 1.00 84.06 183 ALA A C 1
ATOM 1453 O O . ALA A 1 183 ? -9.786 -10.399 7.680 1.00 84.06 183 ALA A O 1
ATOM 1454 N N . ARG A 1 184 ? -12.008 -10.761 7.623 1.00 82.38 184 ARG A N 1
ATOM 1455 C CA . ARG A 1 184 ? -12.374 -9.537 6.890 1.00 82.38 184 ARG A CA 1
ATOM 1456 C C . ARG A 1 184 ? -12.677 -8.349 7.811 1.00 82.38 184 ARG A C 1
ATOM 1458 O O . ARG A 1 184 ? -12.794 -7.227 7.310 1.00 82.38 184 ARG A O 1
ATOM 1465 N N . LEU A 1 185 ? -12.782 -8.551 9.128 1.00 87.25 185 LEU A N 1
ATOM 1466 C CA . LEU A 1 185 ? -13.041 -7.469 10.079 1.00 87.25 185 LEU A CA 1
ATOM 1467 C C . LEU A 1 185 ? -11.917 -6.426 10.069 1.00 87.25 185 LEU A C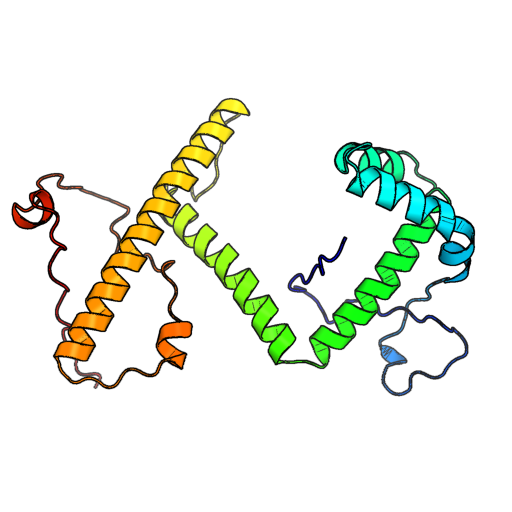 1
ATOM 1469 O O . LEU A 1 185 ? -10.730 -6.732 9.957 1.00 87.25 185 LEU A O 1
ATOM 1473 N N . SER A 1 186 ? -12.308 -5.160 10.214 1.00 88.12 186 SER A N 1
ATOM 1474 C CA . SER A 1 186 ? -11.386 -4.027 10.238 1.00 88.12 186 SER A CA 1
ATOM 1475 C C . SER A 1 186 ? -11.648 -3.155 11.464 1.00 88.12 186 SER A C 1
ATOM 1477 O O . SER A 1 186 ? -12.714 -2.538 11.533 1.00 88.12 186 SER A O 1
ATOM 1479 N N . PRO A 1 187 ? -10.676 -2.993 12.384 1.00 90.88 187 PRO A N 1
ATOM 1480 C CA . PRO A 1 187 ? -10.806 -2.141 13.569 1.00 90.88 187 PRO A CA 1
ATOM 1481 C C . PRO A 1 187 ? -10.741 -0.639 13.242 1.00 90.88 187 PRO A C 1
ATOM 1483 O O . PRO A 1 187 ? -10.515 0.186 14.122 1.00 90.88 187 PRO A O 1
ATOM 1486 N N . LEU A 1 188 ? -10.905 -0.254 11.975 1.00 89.56 188 LEU A N 1
ATOM 1487 C CA . LEU A 1 188 ? -10.862 1.131 11.501 1.00 89.56 188 LEU A CA 1
ATOM 1488 C C . LEU A 1 188 ? -12.262 1.756 11.374 1.00 89.56 188 LEU A C 1
ATOM 1490 O O . LEU A 1 188 ? -12.405 2.847 10.827 1.00 89.56 188 LEU A O 1
ATOM 1494 N N . CYS A 1 189 ? -13.311 1.089 11.861 1.00 86.38 189 CYS A N 1
ATOM 1495 C CA . CYS A 1 189 ? -14.648 1.671 11.909 1.00 86.38 189 CYS A CA 1
ATOM 1496 C C . CYS A 1 189 ? -14.726 2.779 12.976 1.00 86.38 189 CYS A C 1
ATOM 1498 O O . CYS A 1 189 ? -14.154 2.669 14.055 1.00 86.38 189 CYS A O 1
ATOM 1500 N N . HIS A 1 190 ? -15.432 3.872 12.691 1.00 87.69 190 HIS A N 1
ATOM 1501 C CA . HIS A 1 190 ? -15.498 5.018 13.613 1.00 87.69 190 HIS A CA 1
ATOM 1502 C C . HIS A 1 190 ? -16.902 5.621 13.749 1.00 87.69 190 HIS A C 1
ATOM 1504 O O . HIS A 1 190 ? -17.071 6.630 14.425 1.00 87.69 190 HIS A O 1
ATOM 1510 N N . GLY A 1 191 ? -17.925 5.016 13.133 1.00 85.75 191 GLY A N 1
ATOM 1511 C CA . GLY A 1 191 ? -19.303 5.527 13.179 1.00 85.75 191 GLY A CA 1
ATOM 1512 C C . GLY A 1 191 ? -19.955 5.472 14.567 1.00 85.75 191 GLY A C 1
ATOM 1513 O O . GLY A 1 191 ? -20.894 6.211 14.834 1.00 85.75 191 GLY A O 1
ATOM 1514 N N . HIS A 1 192 ? -19.449 4.626 15.466 1.00 85.56 192 HIS A N 1
ATOM 1515 C CA . HIS A 1 192 ? -19.952 4.485 16.836 1.00 85.56 192 HIS A CA 1
ATOM 1516 C C . HIS A 1 192 ? -19.238 5.411 17.841 1.00 85.56 192 HIS A C 1
ATOM 1518 O O . HIS A 1 192 ? -19.600 5.422 19.019 1.00 85.56 192 HIS A O 1
ATOM 1524 N N . ILE A 1 193 ? -18.217 6.159 17.405 1.00 85.81 193 ILE A N 1
ATOM 1525 C CA . ILE A 1 193 ? -17.425 7.043 18.262 1.00 85.81 193 ILE A CA 1
ATOM 1526 C C . ILE A 1 193 ? -17.959 8.458 18.125 1.00 85.81 193 ILE A C 1
ATOM 1528 O O . ILE A 1 193 ? -18.004 9.020 17.031 1.00 85.81 193 ILE A O 1
ATOM 1532 N N . ASN A 1 194 ? -18.323 9.054 19.256 1.00 83.81 194 ASN A N 1
ATOM 1533 C CA . ASN A 1 194 ? -18.694 10.454 19.271 1.00 83.81 194 ASN A CA 1
ATOM 1534 C C . ASN A 1 194 ? -17.438 11.338 19.253 1.00 83.81 194 ASN A C 1
ATOM 1536 O O . ASN A 1 194 ? -16.760 11.450 20.270 1.00 83.81 194 ASN A O 1
ATOM 1540 N N . MET A 1 195 ? -17.138 11.950 18.104 1.00 81.81 195 MET A N 1
ATOM 1541 C CA . MET A 1 195 ? -15.998 12.867 17.937 1.00 81.81 195 MET A CA 1
ATOM 1542 C C . MET A 1 195 ? -16.354 14.333 18.247 1.00 81.81 195 MET A C 1
ATOM 1544 O O . MET A 1 195 ? -15.464 15.180 18.328 1.00 81.81 195 MET A O 1
ATOM 1548 N N . LEU A 1 196 ? -17.645 14.660 18.399 1.00 75.62 196 LEU A N 1
ATOM 1549 C CA . LEU A 1 196 ? -18.137 16.031 18.558 1.00 75.62 196 LEU A CA 1
ATOM 1550 C C . LEU A 1 196 ? -19.125 16.165 19.722 1.00 75.62 196 LEU A C 1
ATOM 1552 O O . LEU A 1 196 ? -19.881 15.258 20.043 1.00 75.62 196 LEU A O 1
ATOM 1556 N N . GLY A 1 197 ? -19.180 17.349 20.324 1.00 73.00 197 GLY A N 1
ATOM 1557 C CA . GLY A 1 197 ? -20.143 17.655 21.381 1.00 73.00 197 GLY A CA 1
ATOM 1558 C C . GLY A 1 197 ? -19.618 17.352 22.782 1.00 73.00 197 GLY A C 1
ATOM 1559 O O . GLY A 1 197 ? -18.437 17.545 23.069 1.00 73.00 197 GLY A O 1
ATOM 1560 N N . HIS A 1 198 ? -20.518 16.960 23.682 1.00 73.44 198 HIS A N 1
ATOM 1561 C CA . HIS A 1 198 ? -20.215 16.862 25.106 1.00 73.44 198 HIS A CA 1
ATOM 1562 C C . HIS A 1 198 ? -19.648 15.496 25.484 1.00 73.44 198 HIS A C 1
ATOM 1564 O O . HIS A 1 198 ? -20.248 14.453 25.221 1.00 73.44 198 HIS A O 1
ATOM 1570 N N . TYR A 1 199 ? -18.507 15.526 26.167 1.00 74.19 199 TYR A N 1
ATOM 1571 C CA . TYR A 1 199 ? -17.888 14.357 26.771 1.00 74.19 199 TYR A CA 1
ATOM 1572 C C . TYR A 1 199 ? -18.197 14.343 28.262 1.00 74.19 199 TYR A C 1
ATOM 1574 O O . TYR A 1 199 ? -17.914 15.309 28.969 1.00 74.19 199 TYR A O 1
ATOM 1582 N N . SER A 1 200 ? -18.754 13.234 28.742 1.00 71.00 200 SER A N 1
ATOM 1583 C CA . SER A 1 200 ? -18.768 12.944 30.171 1.00 71.00 200 SER A CA 1
ATOM 1584 C C . SER A 1 200 ? -17.565 12.071 30.501 1.00 71.00 200 SER A C 1
ATOM 1586 O O . SER A 1 200 ? -17.414 10.975 29.956 1.00 71.00 200 SER A O 1
ATOM 1588 N N . PHE A 1 201 ? -16.707 12.567 31.388 1.00 75.12 201 PHE A N 1
ATOM 1589 C CA . PHE A 1 201 ? -15.558 11.825 31.912 1.00 75.12 201 PHE A CA 1
ATOM 1590 C C . PHE A 1 201 ? -15.909 11.019 33.166 1.00 75.12 201 PHE A C 1
ATOM 1592 O O . PHE A 1 201 ? -15.035 10.405 33.774 1.00 75.12 201 PHE A O 1
ATOM 1599 N N . THR A 1 202 ? -17.186 10.993 33.555 1.00 79.06 202 THR A N 1
ATOM 1600 C CA . THR A 1 202 ? -17.662 10.140 34.638 1.00 79.06 202 THR A CA 1
ATOM 1601 C C . THR A 1 202 ? -17.638 8.689 34.158 1.00 79.06 202 THR A C 1
ATOM 1603 O O . THR A 1 202 ? -18.513 8.234 33.421 1.00 79.06 202 THR A O 1
ATOM 1606 N N . LEU A 1 203 ? -16.581 7.969 34.525 1.00 74.56 203 LEU A N 1
ATOM 1607 C CA . LEU A 1 203 ? -16.424 6.553 34.218 1.00 74.56 203 LEU A CA 1
ATOM 1608 C C . LEU A 1 203 ? -17.381 5.735 35.089 1.00 74.56 203 LEU A C 1
ATOM 1610 O O . LEU A 1 203 ? -17.429 5.912 36.305 1.00 74.56 203 LEU A O 1
ATOM 1614 N N . ALA A 1 204 ? -18.132 4.824 34.467 1.00 81.38 204 ALA A N 1
ATOM 1615 C CA . ALA A 1 204 ? -18.893 3.828 35.211 1.00 81.38 204 ALA A CA 1
ATOM 1616 C C . ALA A 1 204 ? -17.933 2.981 36.058 1.00 81.38 204 ALA A C 1
ATOM 1618 O O . ALA A 1 204 ? -16.848 2.629 35.593 1.00 81.38 204 ALA A O 1
ATOM 1619 N N . GLU A 1 205 ? -18.343 2.614 37.272 1.00 81.25 205 GLU A N 1
ATOM 1620 C CA . GLU A 1 205 ? -17.491 1.908 38.238 1.00 81.25 205 GLU A CA 1
ATOM 1621 C C . GLU A 1 205 ? -16.879 0.615 37.668 1.00 81.25 205 GLU A C 1
ATOM 1623 O O . GLU A 1 205 ? -15.718 0.302 37.922 1.00 81.25 205 GLU A O 1
ATOM 1628 N N . LEU A 1 206 ? -17.632 -0.094 36.821 1.00 81.81 206 LEU A N 1
ATOM 1629 C CA . LEU A 1 206 ? -17.161 -1.271 36.085 1.00 81.81 206 LEU A CA 1
ATOM 1630 C C . LEU A 1 206 ? -15.945 -0.962 35.200 1.00 81.81 206 LEU A C 1
ATOM 1632 O O . LEU A 1 206 ? -14.977 -1.717 35.204 1.00 81.81 206 LEU A O 1
ATOM 1636 N N . VAL A 1 207 ? -15.964 0.165 34.484 1.00 82.19 207 VAL A N 1
ATOM 1637 C CA . VAL A 1 207 ? -14.859 0.582 33.606 1.00 82.19 207 VAL A CA 1
ATOM 1638 C C . VAL A 1 207 ? -13.643 0.989 34.431 1.00 82.19 207 VAL A C 1
ATOM 1640 O O . VAL A 1 207 ? -12.520 0.647 34.074 1.00 82.19 207 VAL A O 1
ATOM 1643 N N . THR A 1 208 ? -13.854 1.647 35.573 1.00 80.38 208 THR A N 1
ATOM 1644 C CA . THR A 1 208 ? -12.778 1.983 36.520 1.00 80.38 208 THR A CA 1
ATOM 1645 C C . THR A 1 208 ? -12.087 0.731 37.072 1.00 80.38 208 THR A C 1
ATOM 1647 O O . THR A 1 208 ? -10.886 0.753 37.321 1.00 80.38 208 THR A O 1
ATOM 1650 N N . LYS A 1 209 ? -12.820 -0.382 37.206 1.00 85.38 209 LYS A N 1
ATOM 1651 C CA . LYS A 1 209 ? -12.291 -1.701 37.598 1.00 85.38 209 LYS A CA 1
ATOM 1652 C C . LYS A 1 209 ? -11.663 -2.490 36.436 1.00 85.38 209 LYS A C 1
ATOM 1654 O O . LYS A 1 209 ? -11.246 -3.625 36.634 1.00 85.38 209 LYS A O 1
ATOM 1659 N N . GLY A 1 210 ? -11.579 -1.906 35.238 1.00 82.00 210 GLY A N 1
ATOM 1660 C CA . GLY A 1 210 ? -10.973 -2.528 34.058 1.00 82.00 210 GLY A CA 1
ATOM 1661 C C . GLY A 1 210 ? -11.924 -3.382 33.215 1.00 82.00 210 GLY A C 1
ATOM 1662 O O . GLY A 1 210 ? -11.474 -4.026 32.269 1.00 82.00 210 GLY A O 1
ATOM 1663 N N . HIS A 1 211 ? -13.228 -3.391 33.510 1.00 88.38 211 HIS A N 1
ATOM 1664 C CA . HIS A 1 211 ? -14.211 -4.088 32.681 1.00 88.38 211 HIS A CA 1
ATOM 1665 C C . HIS A 1 211 ? -14.612 -3.269 31.447 1.00 88.38 211 HIS A C 1
ATOM 1667 O O . HIS A 1 211 ? -14.531 -2.038 31.419 1.00 88.38 211 HIS A O 1
ATOM 1673 N N . LEU A 1 212 ? -15.092 -3.964 30.416 1.00 87.06 212 LEU A N 1
ATOM 1674 C CA . LEU A 1 212 ? -15.647 -3.326 29.226 1.00 87.06 212 LEU A CA 1
ATOM 1675 C C . LEU A 1 212 ? -17.041 -2.761 29.508 1.00 87.06 212 LEU A C 1
ATOM 1677 O O . LEU A 1 212 ? -17.777 -3.248 30.368 1.00 87.06 212 LEU A O 1
ATOM 1681 N N . ARG A 1 213 ? -17.417 -1.726 28.754 1.00 87.25 213 ARG A N 1
ATOM 1682 C CA . ARG A 1 213 ? -18.804 -1.261 28.718 1.00 87.25 213 ARG A CA 1
ATOM 1683 C C . ARG A 1 213 ? -19.667 -2.355 28.077 1.00 87.25 213 ARG A C 1
ATOM 1685 O O . ARG A 1 213 ? -19.198 -2.990 27.131 1.00 87.25 213 ARG A O 1
ATOM 1692 N N . PRO A 1 214 ? -20.912 -2.548 28.538 1.00 87.19 214 PRO A N 1
ATOM 1693 C CA . PRO A 1 214 ? -21.831 -3.479 27.898 1.00 87.19 214 PRO A CA 1
ATOM 1694 C C . PRO A 1 214 ? -22.000 -3.171 26.408 1.00 87.19 214 PRO A C 1
ATOM 1696 O O . PRO A 1 214 ? -22.038 -2.002 26.005 1.00 87.19 214 PRO A O 1
ATOM 1699 N N . LEU A 1 215 ? -22.102 -4.225 25.599 1.00 86.00 215 LEU A N 1
ATOM 1700 C CA . LEU A 1 215 ? -22.451 -4.098 24.189 1.00 86.00 215 LEU A CA 1
ATOM 1701 C C . LEU A 1 215 ? -23.881 -3.562 24.073 1.00 86.00 215 LEU A C 1
ATOM 1703 O O . LEU A 1 215 ? -24.739 -3.859 24.903 1.00 86.00 215 LEU A O 1
ATOM 1707 N N . LYS A 1 216 ? -24.136 -2.749 23.046 1.00 82.06 216 LYS A N 1
ATOM 1708 C CA . LYS A 1 216 ? -25.501 -2.321 22.733 1.00 82.06 216 LYS A CA 1
ATOM 1709 C C . LYS A 1 216 ? -26.241 -3.502 22.118 1.00 82.06 216 LYS A C 1
ATOM 1711 O O . LYS A 1 216 ? -25.736 -4.095 21.168 1.00 82.06 216 LYS A O 1
ATOM 1716 N N . GLU A 1 217 ? -27.430 -3.801 22.622 1.00 73.25 217 GLU A N 1
ATOM 1717 C CA . GLU A 1 217 ? -28.319 -4.760 21.973 1.00 73.25 217 GLU A CA 1
ATOM 1718 C C . GLU A 1 217 ? -28.745 -4.215 20.607 1.00 73.25 217 GLU A C 1
ATOM 1720 O O . GLU A 1 217 ? -29.059 -3.027 20.456 1.00 73.25 217 GLU A O 1
ATOM 1725 N N . ALA A 1 218 ? -28.711 -5.073 19.589 1.00 62.50 218 ALA A N 1
ATOM 1726 C CA . ALA A 1 218 ? -29.197 -4.714 18.271 1.00 62.50 218 ALA A CA 1
ATOM 1727 C C . ALA A 1 218 ? -30.721 -4.567 18.344 1.00 62.50 218 ALA A C 1
ATOM 1729 O O . ALA A 1 218 ? -31.446 -5.550 18.474 1.00 62.50 218 ALA A O 1
ATOM 1730 N N . VAL A 1 219 ? -31.223 -3.335 18.249 1.00 51.00 219 VAL A N 1
ATOM 1731 C CA . VAL A 1 219 ? -32.651 -3.110 18.021 1.00 51.00 219 VAL A CA 1
ATOM 1732 C C . VAL A 1 219 ? -32.935 -3.559 16.591 1.00 51.00 219 VAL A C 1
ATOM 1734 O O . VAL A 1 219 ? -32.665 -2.818 15.645 1.00 51.00 219 VAL A O 1
ATOM 1737 N N . MET A 1 220 ? -33.421 -4.791 16.421 1.00 42.22 220 MET A N 1
ATOM 1738 C CA . MET A 1 220 ? -33.896 -5.294 15.133 1.00 42.22 220 MET A CA 1
ATOM 1739 C C . MET A 1 220 ? -35.032 -4.384 14.667 1.00 42.22 220 MET A C 1
ATOM 1741 O O . MET A 1 220 ? -36.162 -4.482 15.138 1.00 42.22 220 MET A O 1
ATOM 1745 N N . THR A 1 221 ? -34.722 -3.442 13.782 1.00 37.47 221 THR A N 1
ATOM 1746 C CA . THR A 1 221 ? -35.747 -2.638 13.123 1.00 37.47 221 THR A CA 1
ATOM 1747 C C . THR A 1 221 ? -36.302 -3.515 12.002 1.00 37.47 221 THR A C 1
ATOM 1749 O O . THR A 1 221 ? -35.517 -3.919 11.144 1.00 37.47 221 THR A O 1
ATOM 1752 N N . PRO A 1 222 ? -37.595 -3.884 12.009 1.00 35.19 222 PRO A N 1
ATOM 1753 C CA . PRO A 1 222 ? -38.155 -4.690 10.936 1.00 35.19 222 PRO A CA 1
ATOM 1754 C C . PRO A 1 222 ? -38.139 -3.850 9.658 1.00 35.19 222 PRO A C 1
ATOM 1756 O O . PRO A 1 222 ? -38.807 -2.820 9.568 1.00 35.19 222 PRO A O 1
ATOM 1759 N N . THR A 1 223 ? -37.328 -4.261 8.690 1.00 40.78 223 THR A N 1
ATOM 1760 C CA . THR A 1 223 ? -37.390 -3.760 7.320 1.00 40.78 223 THR A CA 1
ATOM 1761 C C . THR A 1 223 ? -38.703 -4.248 6.708 1.00 40.78 223 THR A C 1
ATOM 1763 O O . THR A 1 223 ? -38.872 -5.449 6.502 1.00 40.78 223 THR A O 1
ATOM 1766 N N . TYR A 1 224 ? -39.638 -3.319 6.489 1.00 36.66 224 TYR A N 1
ATOM 1767 C CA . TYR A 1 224 ? -40.807 -3.505 5.623 1.00 36.66 224 TYR A CA 1
ATOM 1768 C C . TYR A 1 224 ? -40.411 -3.359 4.154 1.00 36.66 224 TYR A C 1
ATOM 1770 O O . TYR A 1 224 ? -39.506 -2.535 3.876 1.00 36.66 224 TYR A O 1
#

Nearest PDB structures (foldseek):
  7qd6-assembly1_A  TM=6.877E-01  e=4.858E-07  Bacillus thuringiensis

Sequence (224 aa):
LGYQFSPRLADAGASVFWRMDHDADYGVLNDIARGQSDPRKIVLQWDEMIRTAGSLKLGKVQVSVLVRSLLKSERPSGLTQAIIEVGRINKTLYLLNYIDDEDYRRRILTQLNRGESRHAVARAICHGQKGEIRKRYTDGQEDQLGTLGLVTNAVVLWNTIYMQAALDHLRAQGETLNDEDIARLSPLCHGHINMLGHYSFTLAELVTKGHLRPLKEAVMTPTY

Secondary structure (DSSP, 8-state):
------PPPS-STTPPPEES-SSS--GGGTTT--EE--HHHHHHTHHHHHHHHHHHHTTSS-HHHHHHHHTSSSSPPHHHHHHHHHHHHHHHHHHHHHHH-HHHHHHHHHHHHHHHHHHHHHHHH-TGGGG----S-HHHHHHHHHHHHHHHHHHHHHHHHHHHHHHHHHHHTT----HHHHHH--TT--TTS--SSPPP----HHHHTTPPPPPPP-------

Foldseek 3Di:
DPDQDQADDPCLPPDAAEDADPPDDPDPCPVRNPHYFDCVLLVVCVVVLVVVVVCVVVVVDDPVVVVCVQPVDPDGDSNNSNVVSVVNNSSNVSSVCCVPPPVSVVVNVVVVCLVVLLVVLLQLLVVPPSSDPDDPDDVVVVVVVVVSVVVSVVQLVLLVVVVVVVVVVCVVVVHDDDPVVVVVDGSSDPPPPDNDDDDDPPDDVCVVVVHDDDDDDDPPDDDD